Protein AF-A0A1F9EWB8-F1 (afdb_monomer_lite)

Foldseek 3Di:
DVLLVVLLVQLVVQLVVQCPPPVCHNVNSNVRSNVRSVVSSVVLVVVLVVVLCVLCVCLVVCVVVVVLVVNLVSLVVNLVVPVVRDDLSNLQSLLVSLLSCVLVLVNVRSQVSLVSHDLQSLLSLLLNLLQQLLLGHDPVSVPDRHDLVVSCVSLVSSCVNVLQDLLSLQSNLLSCVVVPNLVVSLVSLVSSCVSHPPVDVLSVVQNVQSVVVHHRDSCVVPPSSCSSVNDDDVVVVVVVVVVVPPPDD

Radius of gyration: 23.73 Å; chains: 1; bounding box: 94×29×53 Å

Structure (mmCIF, N/CA/C/O backbone):
data_AF-A0A1F9EWB8-F1
#
_entry.id   AF-A0A1F9EWB8-F1
#
loop_
_atom_site.group_PDB
_atom_site.id
_atom_site.type_symbol
_atom_site.label_atom_id
_atom_site.label_alt_id
_atom_site.label_comp_id
_atom_site.label_asym_id
_atom_site.label_entity_id
_atom_site.label_seq_id
_atom_site.pdbx_PDB_ins_code
_atom_site.Cartn_x
_atom_site.Cartn_y
_atom_site.Cartn_z
_atom_site.occupancy
_atom_site.B_iso_or_equiv
_atom_site.auth_seq_id
_atom_site.auth_comp_id
_atom_site.auth_asym_id
_atom_site.auth_atom_id
_atom_site.pdbx_PDB_model_num
ATOM 1 N N . MET A 1 1 ? 10.526 -5.927 -17.316 1.00 69.50 1 MET A N 1
ATOM 2 C CA . MET A 1 1 ? 11.509 -7.032 -17.315 1.00 69.50 1 MET A CA 1
ATOM 3 C C . MET A 1 1 ? 12.438 -6.987 -18.525 1.00 69.50 1 MET A C 1
ATOM 5 O O . MET A 1 1 ? 13.637 -7.019 -18.313 1.00 69.50 1 MET A O 1
ATOM 9 N N . PHE A 1 2 ? 11.950 -6.836 -19.761 1.00 76.88 2 PHE A N 1
ATOM 10 C CA . PHE A 1 2 ? 12.798 -6.760 -20.960 1.00 76.88 2 PHE A CA 1
ATOM 11 C C . PHE A 1 2 ? 13.866 -5.665 -20.903 1.00 76.88 2 PHE A C 1
ATOM 13 O O . PHE A 1 2 ? 15.009 -5.940 -21.232 1.00 76.88 2 PHE A O 1
ATOM 20 N N . ALA A 1 3 ? 13.544 -4.464 -20.410 1.00 77.88 3 ALA A N 1
ATOM 21 C CA . ALA A 1 3 ? 14.545 -3.403 -20.267 1.00 77.88 3 ALA A CA 1
ATOM 22 C C . ALA A 1 3 ? 15.698 -3.800 -19.326 1.00 77.88 3 ALA A C 1
ATOM 24 O O . ALA A 1 3 ? 16.849 -3.481 -19.597 1.00 77.88 3 ALA A O 1
ATOM 25 N N . LEU A 1 4 ? 15.388 -4.537 -18.253 1.00 78.19 4 LEU A N 1
ATOM 26 C CA . LEU A 1 4 ? 16.385 -5.066 -17.323 1.00 78.19 4 LEU A CA 1
ATOM 27 C C . LEU A 1 4 ? 17.222 -6.171 -17.981 1.00 78.19 4 LEU A C 1
ATOM 29 O O . LEU A 1 4 ? 18.436 -6.173 -17.844 1.00 78.19 4 LEU A O 1
ATOM 33 N N . ILE A 1 5 ? 16.589 -7.071 -18.740 1.00 79.44 5 ILE A N 1
ATOM 34 C CA . ILE A 1 5 ? 17.285 -8.140 -19.471 1.00 79.44 5 ILE A CA 1
ATOM 35 C C . ILE A 1 5 ? 18.242 -7.541 -20.508 1.00 79.44 5 ILE A C 1
ATOM 37 O O . ILE A 1 5 ? 19.413 -7.897 -20.521 1.00 79.44 5 ILE A O 1
ATOM 41 N N . TYR A 1 6 ? 17.789 -6.586 -21.326 1.00 79.88 6 TYR A N 1
ATOM 42 C CA . TYR A 1 6 ? 18.645 -5.923 -22.315 1.00 79.88 6 TYR A CA 1
ATOM 43 C C . TYR A 1 6 ? 19.797 -5.149 -21.673 1.00 79.88 6 TYR A C 1
ATOM 45 O O . TYR A 1 6 ? 20.903 -5.159 -22.204 1.00 79.88 6 TYR A O 1
ATOM 53 N N . ALA A 1 7 ? 19.566 -4.523 -20.519 1.00 77.62 7 ALA A N 1
ATOM 54 C CA . ALA A 1 7 ? 20.620 -3.863 -19.759 1.00 77.62 7 ALA A CA 1
ATOM 55 C C . ALA A 1 7 ? 21.669 -4.849 -19.226 1.00 77.62 7 ALA A C 1
ATOM 57 O O . ALA A 1 7 ? 22.861 -4.579 -19.326 1.00 77.62 7 ALA A O 1
ATOM 58 N N . LEU A 1 8 ? 21.242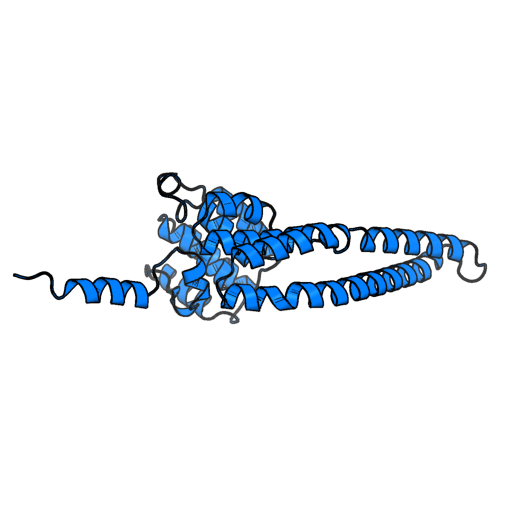 -6.003 -18.705 1.00 80.25 8 LEU A N 1
ATOM 59 C CA . LEU A 1 8 ? 22.148 -7.051 -18.228 1.00 80.25 8 LEU A CA 1
ATOM 60 C C . LEU A 1 8 ? 22.940 -7.688 -19.377 1.00 80.25 8 LEU A C 1
ATOM 62 O O . LEU A 1 8 ? 24.138 -7.915 -19.237 1.00 80.25 8 LEU A O 1
ATOM 66 N N . VAL A 1 9 ? 22.302 -7.914 -20.529 1.00 83.31 9 VAL A N 1
ATOM 67 C CA . VAL A 1 9 ? 22.976 -8.407 -21.741 1.00 83.31 9 VAL A CA 1
ATOM 68 C C . VAL A 1 9 ? 23.999 -7.387 -22.244 1.00 83.31 9 VAL A C 1
ATOM 70 O O . VAL A 1 9 ? 25.135 -7.757 -22.522 1.00 83.31 9 VAL A O 1
ATOM 73 N N . ALA A 1 10 ? 23.643 -6.100 -22.305 1.00 78.19 10 ALA A N 1
ATOM 74 C CA . ALA A 1 10 ? 24.579 -5.041 -22.682 1.00 78.19 10 ALA A CA 1
ATOM 75 C C . ALA A 1 10 ? 25.760 -4.945 -21.703 1.00 78.19 10 ALA A C 1
ATOM 77 O O . ALA A 1 10 ? 26.902 -4.814 -22.138 1.00 78.19 10 ALA A O 1
ATOM 78 N N . ALA A 1 11 ? 25.500 -5.072 -20.397 1.00 81.25 11 ALA A N 1
ATOM 79 C CA . ALA A 1 11 ? 26.548 -5.075 -19.383 1.00 81.25 11 ALA A CA 1
ATOM 80 C C . ALA A 1 11 ? 27.518 -6.247 -19.549 1.00 81.25 11 ALA A C 1
ATOM 82 O O . ALA A 1 11 ? 28.730 -6.056 -19.481 1.00 81.25 11 ALA A O 1
ATOM 83 N N . ALA A 1 12 ? 26.988 -7.446 -19.806 1.00 80.31 12 ALA A N 1
ATOM 84 C CA . ALA A 1 12 ? 27.787 -8.642 -20.027 1.00 80.31 12 ALA A CA 1
ATOM 85 C C . ALA A 1 12 ? 28.629 -8.534 -21.307 1.00 80.31 12 ALA A C 1
ATOM 87 O O . ALA A 1 12 ? 29.827 -8.794 -21.265 1.00 80.31 12 ALA A O 1
ATOM 88 N N . LEU A 1 13 ? 28.041 -8.094 -22.425 1.00 82.69 13 LEU A N 1
ATOM 89 C CA . LEU A 1 13 ? 28.754 -7.953 -23.700 1.00 82.69 13 LEU A CA 1
ATOM 90 C C . LEU A 1 13 ? 29.881 -6.917 -23.622 1.00 82.69 13 LEU A C 1
ATOM 92 O O . LEU A 1 13 ? 30.994 -7.187 -24.069 1.00 82.69 13 LEU A O 1
ATOM 96 N N . VAL A 1 14 ? 29.617 -5.753 -23.021 1.00 81.31 14 VAL A N 1
ATOM 97 C CA . VAL A 1 14 ? 30.634 -4.702 -22.866 1.00 81.31 14 VAL A CA 1
ATOM 98 C C . VAL A 1 14 ? 31.696 -5.106 -21.846 1.00 81.31 14 VAL A C 1
ATOM 100 O O . VAL A 1 14 ? 32.873 -4.846 -22.075 1.00 81.31 14 VAL A O 1
ATOM 103 N N . GLY A 1 15 ? 31.318 -5.787 -20.761 1.00 77.44 15 GLY A N 1
ATOM 104 C CA . GLY A 1 15 ? 32.273 -6.302 -19.778 1.00 77.44 15 GLY A CA 1
ATOM 105 C C . GLY A 1 15 ? 33.206 -7.365 -20.364 1.00 77.44 15 GLY A C 1
ATOM 106 O O . GLY A 1 15 ? 34.418 -7.290 -20.186 1.00 77.44 15 GLY A O 1
ATOM 107 N N . VAL A 1 16 ? 32.666 -8.315 -21.133 1.00 80.62 16 VAL A N 1
ATOM 108 C CA . VAL A 1 16 ? 33.468 -9.327 -21.837 1.00 80.62 16 VAL A CA 1
ATOM 109 C C . VAL A 1 16 ? 34.377 -8.666 -22.872 1.00 80.62 16 VAL A C 1
ATOM 111 O O . VAL A 1 16 ? 35.573 -8.938 -22.878 1.00 80.62 16 VAL A O 1
ATOM 114 N N . GLY A 1 17 ? 33.868 -7.735 -23.684 1.00 76.56 17 GLY A N 1
ATOM 115 C CA . GLY A 1 17 ? 34.689 -6.994 -24.649 1.00 76.56 17 GLY A CA 1
ATOM 116 C C . GLY A 1 17 ? 35.825 -6.200 -23.992 1.00 76.56 17 GLY A C 1
ATOM 117 O O . GLY A 1 17 ? 36.959 -6.242 -24.461 1.00 76.56 17 GLY A O 1
ATOM 118 N N . ALA A 1 18 ? 35.551 -5.541 -22.863 1.00 76.81 18 ALA A N 1
ATOM 119 C CA . ALA A 1 18 ? 36.545 -4.780 -22.107 1.00 76.81 18 ALA A CA 1
ATOM 120 C C . ALA A 1 18 ? 37.649 -5.663 -21.499 1.00 76.81 18 ALA A C 1
ATOM 122 O O . ALA A 1 18 ? 38.768 -5.190 -21.320 1.00 76.81 18 ALA A O 1
ATOM 123 N N . SER A 1 19 ? 37.371 -6.945 -21.228 1.00 74.94 19 SER A N 1
ATOM 124 C CA . SER A 1 19 ? 38.373 -7.888 -20.707 1.00 74.94 19 SER A CA 1
ATOM 125 C C . SER A 1 19 ? 39.467 -8.247 -21.718 1.00 74.94 19 SER A C 1
ATOM 127 O O . SER A 1 19 ? 40.567 -8.616 -21.314 1.00 74.94 19 SER A O 1
ATOM 129 N N . PHE A 1 20 ? 39.202 -8.063 -23.017 1.00 75.81 20 PHE A N 1
ATOM 130 C CA . PHE A 1 20 ? 40.187 -8.242 -24.087 1.00 75.81 20 PHE A CA 1
ATOM 131 C C . PHE A 1 20 ? 41.014 -6.975 -24.365 1.00 75.81 20 PHE A C 1
ATOM 133 O O . PHE A 1 20 ? 41.888 -6.995 -25.230 1.00 75.81 20 PHE A O 1
ATOM 140 N N . VAL A 1 21 ? 40.762 -5.868 -23.651 1.00 79.44 21 VAL A N 1
ATOM 141 C CA . VAL A 1 21 ? 41.509 -4.613 -23.813 1.00 79.44 21 VAL A CA 1
ATOM 142 C C . VAL A 1 21 ? 42.749 -4.626 -22.903 1.00 79.44 21 VAL A C 1
ATOM 144 O O . VAL A 1 21 ? 42.594 -4.634 -21.677 1.00 79.44 21 VAL A O 1
ATOM 147 N N . PRO A 1 22 ? 43.978 -4.555 -23.460 1.00 69.88 22 PRO A N 1
ATOM 148 C CA . PRO A 1 22 ? 45.220 -4.767 -22.705 1.00 69.88 22 PRO A CA 1
ATOM 149 C C . PRO A 1 22 ? 45.426 -3.826 -21.509 1.00 69.88 22 PRO A C 1
ATOM 151 O O . PRO A 1 22 ? 46.049 -4.208 -20.526 1.00 69.88 22 PRO A O 1
ATOM 154 N N . PHE A 1 23 ? 44.893 -2.602 -21.577 1.00 70.31 23 PHE A N 1
ATOM 155 C CA . PHE A 1 23 ? 45.061 -1.577 -20.540 1.00 70.31 23 PHE A CA 1
ATOM 156 C C . PHE A 1 23 ? 44.018 -1.655 -19.408 1.00 70.31 23 PHE A C 1
ATOM 158 O O . PHE A 1 23 ? 44.216 -1.075 -18.346 1.00 70.31 23 PHE A O 1
ATOM 165 N N . ILE A 1 24 ? 42.896 -2.352 -19.621 1.00 66.94 24 ILE A N 1
ATOM 166 C CA . ILE A 1 24 ? 41.785 -2.427 -18.653 1.00 66.94 24 ILE A CA 1
ATOM 167 C C . ILE A 1 24 ? 41.944 -3.647 -17.736 1.00 66.94 24 ILE A C 1
ATOM 169 O O . ILE A 1 24 ? 41.642 -3.580 -16.543 1.00 66.94 24 ILE A O 1
ATOM 173 N N . GLY A 1 25 ? 42.446 -4.756 -18.287 1.00 63.09 25 GLY A N 1
ATOM 174 C CA . GLY A 1 25 ? 42.637 -6.012 -17.571 1.00 63.09 25 GLY A CA 1
ATOM 175 C C . GLY A 1 25 ? 41.330 -6.654 -17.060 1.00 63.09 25 GLY A C 1
ATOM 176 O O . GLY A 1 25 ? 40.259 -6.042 -17.071 1.00 63.09 25 GLY A O 1
ATOM 177 N N . PRO A 1 26 ? 41.386 -7.900 -16.559 1.00 63.19 26 PRO A N 1
ATOM 178 C CA . PRO A 1 26 ? 40.192 -8.639 -16.129 1.00 63.19 26 PRO A CA 1
ATOM 179 C C . PRO A 1 26 ? 39.476 -8.009 -14.924 1.00 63.19 26 PRO A C 1
ATOM 181 O O . PRO A 1 26 ? 38.266 -8.152 -14.775 1.00 63.19 26 PRO A O 1
ATOM 184 N N . ILE A 1 27 ? 40.221 -7.296 -14.073 1.00 68.56 27 ILE A N 1
ATOM 185 C CA . ILE A 1 27 ? 39.707 -6.653 -12.853 1.00 68.56 27 ILE A CA 1
ATOM 186 C C . ILE A 1 27 ? 39.027 -5.310 -13.173 1.00 68.56 27 ILE A C 1
ATOM 188 O O . ILE A 1 27 ? 38.069 -4.939 -12.497 1.00 68.56 27 ILE A O 1
ATOM 192 N N . GLY A 1 28 ? 39.469 -4.595 -14.216 1.00 71.44 28 GLY A N 1
ATOM 193 C CA . GLY A 1 28 ? 38.857 -3.336 -14.660 1.00 71.44 28 GLY A CA 1
ATOM 194 C C . GLY A 1 28 ? 37.654 -3.525 -15.590 1.00 71.44 28 GLY A C 1
ATOM 195 O O . GLY A 1 28 ? 36.801 -2.644 -15.680 1.00 71.44 28 GLY A O 1
ATOM 196 N N . ALA A 1 29 ? 37.546 -4.683 -16.245 1.00 73.00 29 ALA A N 1
ATOM 197 C CA . ALA A 1 29 ? 36.502 -5.014 -17.216 1.00 73.00 29 ALA A CA 1
ATOM 198 C C . ALA A 1 29 ? 35.038 -4.939 -16.706 1.00 73.00 29 ALA A C 1
ATOM 200 O O . ALA A 1 29 ? 34.160 -4.550 -17.484 1.00 73.00 29 ALA A O 1
ATOM 201 N N . PRO A 1 30 ? 34.722 -5.231 -15.425 1.00 79.06 30 PRO A N 1
ATOM 202 C CA . PRO A 1 30 ? 33.357 -5.104 -14.909 1.00 79.06 30 PRO A CA 1
ATOM 203 C C . PRO A 1 30 ? 32.822 -3.663 -14.889 1.00 79.06 30 PRO A C 1
ATOM 205 O O . PRO A 1 30 ? 31.612 -3.463 -15.008 1.00 79.06 30 PRO A O 1
ATOM 208 N N . LEU A 1 31 ? 33.692 -2.652 -14.758 1.00 83.00 31 LEU A N 1
ATOM 209 C CA . LEU A 1 31 ? 33.280 -1.248 -14.624 1.00 83.00 31 LEU A CA 1
ATOM 210 C C . LEU A 1 31 ? 32.674 -0.673 -15.923 1.00 83.00 31 LEU A C 1
ATOM 212 O O . LEU A 1 31 ? 31.544 -0.178 -15.867 1.00 83.00 31 LEU A O 1
ATOM 216 N N . PRO A 1 32 ? 33.323 -0.775 -17.104 1.00 82.12 32 PRO A N 1
ATOM 217 C CA . PRO A 1 32 ? 32.718 -0.377 -18.377 1.00 82.12 32 PRO A CA 1
ATOM 218 C C . PRO A 1 32 ? 31.415 -1.123 -18.683 1.00 82.12 32 PRO A C 1
ATOM 220 O O . PRO A 1 32 ? 30.455 -0.516 -19.162 1.00 82.12 32 PRO A O 1
ATOM 223 N N . GLY A 1 33 ? 31.355 -2.422 -18.361 1.00 81.88 33 GLY A N 1
ATOM 224 C CA . GLY A 1 33 ? 30.146 -3.234 -18.506 1.00 81.88 33 GLY A CA 1
ATOM 225 C C . GLY A 1 33 ? 28.986 -2.696 -17.670 1.00 81.88 33 GLY A C 1
ATOM 226 O O . GLY A 1 33 ? 27.897 -2.453 -18.192 1.00 81.88 33 GLY A O 1
ATOM 227 N N . LEU A 1 34 ? 29.221 -2.421 -16.385 1.00 86.31 34 LEU A N 1
ATOM 228 C CA . LEU A 1 34 ? 28.204 -1.853 -15.500 1.00 86.31 34 LEU A CA 1
ATOM 229 C C . LEU A 1 34 ? 27.689 -0.498 -16.013 1.00 86.31 34 LEU A C 1
ATOM 231 O O . LEU A 1 34 ? 26.477 -0.286 -16.064 1.00 86.31 34 LEU A O 1
ATOM 235 N N . ILE A 1 35 ? 28.589 0.396 -16.438 1.00 87.06 35 ILE A N 1
ATOM 236 C CA . ILE A 1 35 ? 28.228 1.719 -16.975 1.00 87.06 35 ILE A CA 1
ATOM 237 C C . ILE A 1 35 ? 27.357 1.575 -18.227 1.00 87.06 35 ILE A C 1
ATOM 239 O O . ILE A 1 35 ? 26.299 2.202 -18.315 1.00 87.06 35 ILE A O 1
ATOM 243 N N . ALA A 1 36 ? 27.757 0.722 -19.173 1.00 85.62 36 ALA A N 1
ATOM 244 C CA . ALA A 1 36 ? 26.992 0.483 -20.392 1.00 85.62 36 ALA A CA 1
ATOM 245 C C . ALA A 1 36 ? 25.607 -0.112 -20.096 1.00 85.62 36 ALA A C 1
ATOM 247 O O . ALA A 1 36 ? 24.605 0.348 -20.646 1.00 85.62 36 ALA A O 1
ATOM 248 N N . GLY A 1 37 ? 25.525 -1.076 -19.175 1.00 84.31 37 GLY A N 1
ATOM 249 C CA . GLY A 1 37 ? 24.256 -1.648 -18.728 1.00 84.31 37 GLY A CA 1
ATOM 250 C C . GLY A 1 37 ? 23.320 -0.610 -18.115 1.00 84.31 37 GLY A C 1
ATOM 251 O O . GLY A 1 37 ? 22.148 -0.532 -18.491 1.00 84.31 37 GLY A O 1
ATOM 252 N N . VAL A 1 38 ? 23.835 0.231 -17.212 1.00 86.62 38 VAL A N 1
ATOM 253 C CA . VAL A 1 38 ? 23.069 1.323 -16.590 1.00 86.62 38 VAL A CA 1
ATOM 254 C C . VAL A 1 38 ? 22.596 2.327 -17.642 1.00 86.62 38 VAL A C 1
ATOM 256 O O . VAL A 1 38 ? 21.421 2.698 -17.641 1.00 86.62 38 VAL A O 1
ATOM 259 N N . ALA A 1 39 ? 23.460 2.728 -18.578 1.00 87.75 39 ALA A N 1
ATOM 260 C CA . ALA A 1 39 ? 23.097 3.647 -19.654 1.00 87.75 39 ALA A CA 1
ATOM 261 C C . ALA A 1 39 ? 21.970 3.076 -20.535 1.00 87.75 39 ALA A C 1
ATOM 263 O O . ALA A 1 39 ? 20.955 3.744 -20.754 1.00 87.75 39 ALA A O 1
ATOM 264 N N . VAL A 1 40 ? 22.090 1.817 -20.973 1.00 88.19 40 VAL A N 1
ATOM 265 C CA . VAL A 1 40 ? 21.057 1.127 -21.765 1.00 88.19 40 VAL A CA 1
ATOM 266 C C . VAL A 1 40 ? 19.745 1.015 -20.987 1.00 88.19 40 VAL A C 1
ATOM 268 O O . VAL A 1 40 ? 18.678 1.299 -21.539 1.00 88.19 40 VAL A O 1
ATOM 271 N N . TYR A 1 41 ? 19.803 0.674 -19.696 1.00 85.06 41 TYR A N 1
ATOM 272 C CA . TYR A 1 41 ? 18.620 0.614 -18.837 1.00 85.06 41 TYR A CA 1
ATOM 273 C C . TYR A 1 41 ? 17.901 1.965 -18.761 1.00 85.06 41 TYR A C 1
ATOM 275 O O . TYR A 1 41 ? 16.693 2.036 -19.003 1.00 85.06 41 TYR A O 1
ATOM 283 N N . ILE A 1 42 ? 18.637 3.044 -18.467 1.00 86.19 42 ILE A N 1
ATOM 284 C CA . ILE A 1 42 ? 18.084 4.398 -18.343 1.00 86.19 42 ILE A CA 1
ATOM 285 C C . ILE A 1 42 ? 17.433 4.836 -19.657 1.00 86.19 42 ILE A C 1
ATOM 287 O O . ILE A 1 42 ? 16.322 5.367 -19.635 1.00 86.19 42 ILE A O 1
ATOM 291 N N . LEU A 1 43 ? 18.073 4.589 -20.804 1.00 89.62 43 LEU A N 1
ATOM 292 C CA . LEU A 1 43 ? 17.529 4.957 -22.114 1.00 89.62 43 LEU A CA 1
ATOM 293 C C . LEU A 1 43 ? 16.240 4.191 -22.445 1.00 89.62 43 LEU A C 1
ATOM 295 O O . LEU A 1 43 ? 15.256 4.797 -22.881 1.00 89.62 43 LEU A O 1
ATOM 299 N N . LEU A 1 44 ? 16.210 2.877 -22.199 1.00 85.88 44 LEU A N 1
ATOM 300 C CA . LEU A 1 44 ? 15.022 2.051 -22.430 1.00 85.88 44 LEU A CA 1
ATOM 301 C C . LEU A 1 44 ? 13.866 2.455 -21.511 1.00 85.88 44 LEU A C 1
ATOM 303 O O . LEU A 1 44 ? 12.740 2.630 -21.983 1.00 85.88 44 LEU A O 1
ATOM 307 N N . VAL A 1 45 ? 14.134 2.658 -20.219 1.00 83.25 45 VAL A N 1
ATOM 308 C CA . VAL A 1 45 ? 13.117 3.088 -19.250 1.00 83.25 45 VAL A CA 1
ATOM 309 C C . VAL A 1 45 ? 12.609 4.489 -19.574 1.00 83.25 45 VAL A C 1
ATOM 311 O O . VAL A 1 45 ? 11.398 4.684 -19.586 1.00 83.25 45 VAL A O 1
ATOM 314 N N . ARG A 1 46 ? 13.481 5.448 -19.921 1.00 87.19 46 ARG A N 1
ATOM 315 C CA . ARG A 1 46 ? 13.055 6.792 -20.357 1.00 87.19 46 ARG A CA 1
ATOM 316 C C . ARG A 1 46 ? 12.120 6.722 -21.560 1.00 87.19 46 ARG A C 1
ATOM 318 O O . ARG A 1 46 ? 11.063 7.347 -21.543 1.00 87.19 46 ARG A O 1
ATOM 325 N N . ARG A 1 47 ? 12.459 5.921 -22.575 1.00 87.88 47 ARG A N 1
ATOM 326 C CA . ARG A 1 47 ? 11.616 5.748 -23.768 1.00 87.88 47 ARG A CA 1
ATOM 327 C C . ARG A 1 47 ? 10.245 5.170 -23.424 1.00 87.88 47 ARG A C 1
ATOM 329 O O . ARG A 1 47 ? 9.238 5.644 -23.947 1.00 87.88 47 ARG A O 1
ATOM 336 N N . VAL A 1 48 ? 10.197 4.150 -22.568 1.00 85.94 48 VAL A N 1
ATOM 337 C CA . VAL A 1 48 ? 8.925 3.555 -22.142 1.00 85.9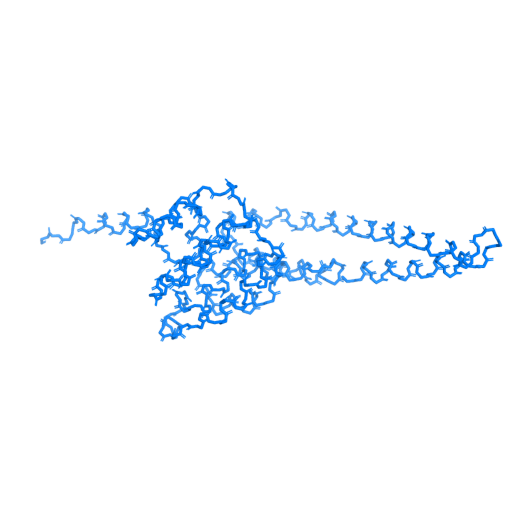4 48 VAL A CA 1
ATOM 338 C C . VAL A 1 48 ? 8.131 4.531 -21.278 1.00 85.94 48 VAL A C 1
ATOM 340 O O . VAL A 1 48 ? 6.936 4.670 -21.501 1.00 85.94 48 VAL A O 1
ATOM 343 N N . ASN A 1 49 ? 8.778 5.271 -20.376 1.00 82.88 49 ASN A N 1
ATOM 344 C CA . ASN A 1 49 ? 8.121 6.243 -19.503 1.00 82.88 49 ASN A CA 1
ATOM 345 C C . ASN A 1 49 ? 7.454 7.380 -20.279 1.00 82.88 49 ASN A C 1
ATOM 347 O O . ASN A 1 49 ? 6.327 7.731 -19.954 1.00 82.88 49 ASN A O 1
ATOM 351 N N . VAL A 1 50 ? 8.084 7.912 -21.330 1.00 86.69 50 VAL A N 1
ATOM 352 C CA . VAL A 1 50 ? 7.460 8.950 -22.177 1.00 86.69 50 VAL A CA 1
ATOM 353 C C . VAL A 1 50 ? 6.179 8.429 -22.840 1.00 86.69 50 VAL A C 1
ATOM 355 O O . VAL A 1 50 ? 5.173 9.133 -22.902 1.00 86.69 50 VAL A O 1
ATOM 358 N N . ARG A 1 51 ? 6.182 7.175 -23.310 1.00 85.25 51 ARG A N 1
ATOM 359 C CA . ARG A 1 51 ? 4.984 6.542 -23.889 1.00 85.25 51 ARG A CA 1
ATOM 360 C C . ARG A 1 51 ? 3.930 6.255 -22.822 1.00 85.25 51 ARG A C 1
ATOM 362 O O . ARG A 1 51 ? 2.756 6.530 -23.030 1.00 85.25 51 ARG A O 1
ATOM 369 N N . LEU A 1 52 ? 4.369 5.764 -21.668 1.00 85.19 52 LEU A N 1
ATOM 370 C CA . LEU A 1 52 ? 3.520 5.469 -20.524 1.00 85.19 52 LEU A CA 1
ATOM 371 C C . LEU A 1 52 ? 2.816 6.728 -20.000 1.00 85.19 52 LEU A C 1
ATOM 373 O O . LEU A 1 52 ? 1.629 6.672 -19.718 1.00 85.19 52 LEU A O 1
ATOM 377 N N . GLN A 1 53 ? 3.511 7.865 -19.906 1.00 82.25 53 GLN A N 1
ATOM 378 C CA . GLN A 1 53 ? 2.928 9.141 -19.473 1.00 82.25 53 GLN A CA 1
ATOM 379 C C . GLN A 1 53 ? 1.802 9.602 -20.399 1.00 82.25 53 GLN A C 1
ATOM 381 O O . GLN A 1 53 ? 0.765 10.050 -19.913 1.00 82.25 53 GLN A O 1
ATOM 386 N N . ARG A 1 54 ? 1.976 9.444 -21.718 1.00 83.31 54 ARG A N 1
ATOM 387 C CA . ARG A 1 54 ? 0.921 9.744 -22.694 1.00 83.31 54 ARG A CA 1
ATOM 388 C C . ARG A 1 54 ? -0.318 8.875 -22.462 1.00 83.31 54 ARG A C 1
ATOM 390 O O . ARG A 1 54 ? -1.424 9.400 -22.465 1.00 83.31 54 ARG A O 1
ATOM 397 N N . ASP A 1 55 ? -0.123 7.581 -22.217 1.00 80.56 55 ASP A N 1
ATOM 398 C CA . ASP A 1 55 ? -1.229 6.631 -22.045 1.00 80.56 55 ASP A CA 1
ATOM 399 C C . ASP A 1 55 ? -1.904 6.758 -20.657 1.00 80.56 55 ASP A C 1
ATOM 401 O O . ASP A 1 55 ? -3.105 6.532 -20.531 1.00 80.56 55 ASP A O 1
ATOM 405 N N . ILE A 1 56 ? -1.166 7.164 -19.613 1.00 80.81 56 ILE A N 1
ATOM 406 C CA . ILE A 1 56 ? -1.702 7.378 -18.253 1.00 80.81 56 ILE A CA 1
ATOM 407 C C . ILE A 1 56 ? -2.486 8.690 -18.134 1.00 80.81 56 ILE A C 1
ATOM 409 O O . ILE A 1 56 ? -3.440 8.750 -17.358 1.00 80.81 56 ILE A O 1
ATOM 413 N N . GLY A 1 57 ? -2.115 9.733 -18.886 1.00 79.06 57 GLY A N 1
ATOM 414 C CA . GLY A 1 57 ? -2.677 11.082 -18.732 1.00 79.06 57 GLY A CA 1
ATOM 415 C C . GLY A 1 57 ? -4.207 11.158 -18.827 1.00 79.06 57 GLY A C 1
ATOM 416 O O . GLY A 1 57 ? -4.816 12.020 -18.201 1.00 79.06 57 GLY A O 1
ATOM 417 N N . GLY A 1 58 ? -4.845 10.226 -19.543 1.00 81.50 58 GLY A N 1
ATOM 418 C CA . GLY A 1 58 ? -6.305 10.160 -19.672 1.00 81.50 58 GLY A CA 1
ATOM 419 C C . GLY A 1 58 ? -7.036 9.457 -18.523 1.00 81.50 58 GLY A C 1
ATOM 420 O O . GLY A 1 58 ? -8.239 9.650 -18.366 1.00 81.50 58 GLY A O 1
ATOM 421 N N . ILE A 1 59 ? -6.351 8.664 -17.692 1.00 86.44 59 ILE A N 1
ATOM 422 C CA . ILE A 1 59 ? -7.006 7.814 -16.679 1.00 86.44 59 ILE A CA 1
ATOM 423 C C . ILE A 1 59 ? -7.687 8.660 -15.608 1.00 86.44 59 ILE A C 1
ATOM 425 O O . ILE A 1 59 ? -8.830 8.395 -15.247 1.00 86.44 59 ILE A O 1
ATOM 429 N N . GLN A 1 60 ? -7.013 9.704 -15.119 1.00 82.81 60 GLN A N 1
ATOM 430 C CA . GLN A 1 60 ? -7.595 10.587 -14.111 1.00 82.81 60 GLN A CA 1
ATOM 431 C C . GLN A 1 60 ? -8.841 11.300 -14.652 1.00 82.81 60 GLN A C 1
ATOM 433 O O . GLN A 1 60 ? -9.838 11.397 -13.942 1.00 82.81 60 GLN A O 1
ATOM 438 N N . ALA A 1 61 ? -8.823 11.716 -15.922 1.00 87.81 61 ALA A N 1
ATOM 439 C CA . ALA A 1 61 ? -9.977 12.330 -16.572 1.00 87.81 61 ALA A CA 1
ATOM 440 C C . ALA A 1 61 ? -11.152 11.344 -16.688 1.00 87.81 61 ALA A C 1
ATOM 442 O O . ALA A 1 61 ? -12.280 11.699 -16.352 1.00 87.81 61 ALA A O 1
ATOM 443 N N . LEU A 1 62 ? -10.888 10.092 -17.079 1.00 88.00 62 LEU A N 1
ATOM 444 C CA . LEU A 1 62 ? -11.903 9.033 -17.139 1.00 88.00 62 LEU A CA 1
ATOM 445 C C . LEU A 1 62 ? -12.531 8.771 -15.763 1.00 88.00 62 LEU A C 1
ATOM 447 O O . LEU A 1 62 ? -13.754 8.697 -15.650 1.00 88.00 62 LEU A O 1
ATOM 451 N N . LEU A 1 63 ? -11.715 8.706 -14.705 1.00 86.81 63 LEU A N 1
ATOM 452 C CA . LEU A 1 63 ? -12.200 8.556 -13.330 1.00 86.81 63 LEU A CA 1
ATOM 453 C C . LEU A 1 63 ? -13.053 9.755 -12.887 1.00 86.81 63 LEU A C 1
ATOM 455 O O . LEU A 1 63 ? -14.121 9.560 -12.308 1.00 86.81 63 LEU A O 1
ATOM 459 N N . MET A 1 64 ? -12.634 10.986 -13.204 1.00 87.06 64 MET A N 1
ATOM 460 C CA . MET A 1 64 ? -13.409 12.203 -12.914 1.00 87.06 64 MET A CA 1
ATOM 461 C C . MET A 1 64 ? -14.749 12.240 -13.658 1.00 87.06 64 MET A C 1
ATOM 463 O O . MET A 1 64 ? -15.758 12.657 -13.095 1.00 87.06 64 MET A O 1
ATOM 467 N N . GLN A 1 65 ? -14.777 11.751 -14.897 1.00 90.88 65 GLN A N 1
ATOM 468 C CA . GLN A 1 65 ? -15.988 11.615 -15.713 1.00 90.88 65 GLN A CA 1
ATOM 469 C C . GLN A 1 65 ? -16.871 10.431 -15.289 1.00 90.88 65 GLN A C 1
ATOM 471 O O . GLN A 1 65 ? -17.889 10.172 -15.925 1.00 90.88 65 GLN A O 1
ATOM 476 N N . LYS A 1 66 ? -16.493 9.696 -14.233 1.00 87.62 66 LYS A N 1
ATOM 477 C CA . LYS A 1 66 ? -17.142 8.450 -13.794 1.00 87.62 66 LYS A CA 1
ATOM 478 C C . LYS A 1 66 ? -17.153 7.351 -14.867 1.00 87.62 66 LYS A C 1
ATOM 480 O O . LYS A 1 66 ? -17.877 6.368 -14.726 1.00 87.62 66 LYS A O 1
ATOM 485 N N . ASN A 1 67 ? -16.317 7.466 -15.900 1.00 91.19 67 ASN A N 1
ATOM 486 C CA . ASN A 1 67 ? -16.103 6.424 -16.898 1.00 91.19 67 ASN A CA 1
ATOM 487 C C . ASN A 1 67 ? -15.106 5.391 -16.355 1.00 91.19 67 ASN A C 1
ATOM 489 O O . ASN A 1 67 ? -13.945 5.312 -16.768 1.00 91.19 67 ASN A O 1
ATOM 493 N N . ILE A 1 68 ? -15.562 4.629 -15.361 1.00 90.00 68 ILE A N 1
ATOM 494 C CA . ILE A 1 68 ? -14.705 3.686 -14.645 1.00 90.00 68 ILE A CA 1
ATOM 495 C C . ILE A 1 68 ? -14.312 2.510 -15.537 1.00 90.00 68 ILE A C 1
ATOM 497 O O . ILE A 1 68 ? -13.163 2.081 -15.503 1.00 90.00 68 ILE A O 1
ATOM 501 N N . ASP A 1 69 ? -15.224 2.025 -16.376 1.00 92.25 69 ASP A N 1
ATOM 502 C CA . ASP A 1 69 ? -14.947 0.886 -17.251 1.00 92.25 69 ASP A CA 1
ATOM 503 C C . ASP A 1 69 ? -13.909 1.257 -18.321 1.00 92.25 69 ASP A C 1
ATOM 505 O O . ASP A 1 69 ? -12.980 0.489 -18.578 1.00 92.25 69 ASP A O 1
ATOM 509 N N . GLY A 1 70 ? -13.969 2.484 -18.854 1.00 91.94 70 GLY A N 1
ATOM 510 C CA . GLY A 1 70 ? -12.926 3.027 -19.723 1.00 91.94 70 GLY A CA 1
ATOM 511 C C . GLY A 1 70 ? -11.576 3.164 -19.014 1.00 91.94 70 GLY A C 1
ATOM 512 O O . GLY A 1 70 ? -10.538 2.824 -19.590 1.00 91.94 70 GLY A O 1
ATOM 513 N N . ALA A 1 71 ? -11.565 3.607 -17.751 1.00 90.94 71 ALA A N 1
ATOM 514 C CA . ALA A 1 71 ? -10.340 3.690 -16.953 1.00 90.94 71 ALA A CA 1
ATOM 515 C C . ALA A 1 71 ? -9.723 2.298 -16.714 1.00 90.94 71 ALA A C 1
ATOM 517 O O . ALA A 1 71 ? -8.515 2.118 -16.887 1.00 90.94 71 ALA A O 1
ATOM 518 N N . LEU A 1 72 ? -10.549 1.301 -16.381 1.00 93.12 72 LEU A N 1
ATOM 519 C CA . LEU A 1 72 ? -10.134 -0.090 -16.187 1.00 93.12 72 LEU A CA 1
ATOM 520 C C . LEU A 1 72 ? -9.583 -0.704 -17.479 1.00 93.12 72 LEU A C 1
ATOM 522 O O . LEU A 1 72 ? -8.499 -1.290 -17.460 1.00 93.12 72 LEU A O 1
ATOM 526 N N . ALA A 1 73 ? -10.274 -0.519 -18.606 1.00 93.56 73 ALA A N 1
ATOM 527 C CA . ALA A 1 73 ? -9.815 -0.981 -19.914 1.00 93.56 73 ALA A CA 1
ATOM 528 C C . ALA A 1 73 ? -8.472 -0.339 -20.300 1.00 93.56 73 ALA A C 1
ATOM 530 O O . ALA A 1 73 ? -7.557 -1.025 -20.760 1.00 93.56 73 ALA A O 1
ATOM 531 N N . THR A 1 74 ? -8.313 0.961 -20.036 1.00 92.00 74 THR A N 1
ATOM 532 C CA . THR A 1 74 ? -7.059 1.686 -20.286 1.00 92.00 74 THR A CA 1
ATOM 533 C C . THR A 1 74 ? -5.917 1.125 -19.437 1.00 92.00 74 THR A C 1
ATOM 535 O O . THR A 1 74 ? -4.856 0.798 -19.970 1.00 92.00 74 THR A O 1
ATOM 538 N N . LEU A 1 75 ? -6.133 0.928 -18.132 1.00 92.88 75 LEU A N 1
ATOM 539 C CA . LEU A 1 75 ? -5.146 0.321 -17.232 1.00 92.88 75 LEU A CA 1
ATOM 540 C C . LEU A 1 75 ? -4.741 -1.085 -17.691 1.00 92.88 75 LEU A C 1
ATOM 542 O O . LEU A 1 75 ? -3.550 -1.409 -17.734 1.00 92.88 75 LEU A O 1
ATOM 546 N N . GLN A 1 76 ? -5.708 -1.915 -18.086 1.00 93.62 76 GLN A N 1
ATOM 547 C CA . GLN A 1 76 ? -5.439 -3.251 -18.619 1.00 93.62 76 GLN A CA 1
ATOM 548 C C . GLN A 1 76 ? -4.626 -3.196 -19.921 1.00 93.62 76 GLN A C 1
ATOM 550 O O . GLN A 1 76 ? -3.647 -3.936 -20.056 1.00 93.62 76 GLN A O 1
ATOM 555 N N . GLY A 1 77 ? -4.958 -2.287 -20.841 1.00 92.38 77 GLY A N 1
ATOM 556 C CA . GLY A 1 77 ? -4.203 -2.073 -22.078 1.00 92.38 77 GLY A CA 1
ATOM 557 C C . GLY A 1 77 ? -2.753 -1.647 -21.818 1.00 92.38 77 GLY A C 1
ATOM 558 O O . GLY A 1 77 ? -1.818 -2.204 -22.403 1.00 92.38 77 GLY A O 1
ATOM 559 N N . ILE A 1 78 ? -2.537 -0.730 -20.868 1.00 90.38 78 ILE A N 1
ATOM 560 C CA . ILE A 1 78 ? -1.198 -0.315 -20.420 1.00 90.38 78 ILE A CA 1
ATOM 561 C C . ILE A 1 78 ? -0.434 -1.507 -19.843 1.00 90.38 78 ILE A C 1
ATOM 563 O O . ILE A 1 78 ? 0.734 -1.720 -20.184 1.00 90.38 78 ILE A O 1
ATOM 567 N N . LYS A 1 79 ? -1.078 -2.316 -18.992 1.00 91.00 79 LYS A N 1
ATOM 568 C CA . LYS A 1 79 ? -0.463 -3.517 -18.417 1.00 91.00 79 LYS A CA 1
ATOM 569 C C . LYS A 1 79 ? 0.002 -4.465 -19.518 1.00 91.00 79 LYS A C 1
ATOM 571 O O . LYS A 1 79 ? 1.163 -4.865 -19.517 1.00 91.00 79 LYS A O 1
ATOM 576 N N . GLN A 1 80 ? -0.863 -4.792 -20.472 1.00 90.69 80 GLN A N 1
ATOM 577 C CA . GLN A 1 80 ? -0.530 -5.704 -21.568 1.00 90.69 80 GLN A CA 1
ATOM 578 C C . GLN A 1 80 ? 0.645 -5.188 -22.410 1.00 90.69 80 GLN A C 1
ATOM 580 O O . GLN A 1 80 ? 1.557 -5.950 -22.736 1.00 90.69 80 GLN A O 1
ATOM 585 N N . ARG A 1 81 ? 0.670 -3.882 -22.703 1.00 89.00 81 ARG A N 1
ATOM 586 C CA . ARG A 1 81 ? 1.697 -3.262 -23.548 1.00 89.00 81 ARG A CA 1
ATOM 587 C C . ARG A 1 81 ? 3.043 -3.089 -22.841 1.00 89.00 81 ARG A C 1
ATOM 589 O O . ARG A 1 81 ? 4.085 -3.322 -23.452 1.00 89.00 81 ARG A O 1
ATOM 596 N N . TYR A 1 82 ? 3.047 -2.690 -21.567 1.00 88.56 82 TYR A N 1
ATOM 597 C CA . TYR A 1 82 ? 4.259 -2.208 -20.890 1.00 88.56 82 TYR A CA 1
ATOM 598 C C . TYR A 1 82 ? 4.710 -3.034 -19.683 1.00 88.56 82 TYR A C 1
ATOM 600 O O . TYR A 1 82 ? 5.876 -2.914 -19.298 1.00 88.56 82 TYR A O 1
ATOM 608 N N . ALA A 1 83 ? 3.876 -3.899 -19.092 1.00 86.94 83 ALA A N 1
ATOM 609 C CA . ALA A 1 83 ? 4.260 -4.641 -17.881 1.00 86.94 83 ALA A CA 1
ATOM 610 C C . ALA A 1 83 ? 5.483 -5.545 -18.096 1.00 86.94 83 ALA A C 1
ATOM 612 O O . ALA A 1 83 ? 6.279 -5.758 -17.182 1.00 86.94 83 ALA A O 1
ATOM 613 N N . ARG A 1 84 ? 5.675 -6.051 -19.320 1.00 86.75 84 ARG A N 1
ATOM 614 C CA . ARG A 1 84 ? 6.862 -6.844 -19.671 1.00 86.75 84 ARG A CA 1
ATOM 615 C C . ARG A 1 84 ? 8.110 -5.984 -19.830 1.00 86.75 84 ARG A C 1
ATOM 617 O O . ARG A 1 84 ? 9.209 -6.494 -19.637 1.00 86.75 84 ARG A O 1
ATOM 624 N N . TRP A 1 85 ? 7.978 -4.687 -20.095 1.00 83.31 85 TRP A N 1
ATOM 625 C CA . TRP A 1 85 ? 9.095 -3.761 -20.288 1.00 83.31 85 TRP A CA 1
ATOM 626 C C . TRP A 1 85 ? 9.598 -3.198 -18.965 1.00 83.31 85 TRP A C 1
ATOM 628 O O . TRP A 1 85 ? 10.755 -3.431 -18.606 1.00 83.31 85 TRP A O 1
ATOM 638 N N . VAL A 1 86 ? 8.714 -2.568 -18.195 1.00 82.12 86 VAL A N 1
ATOM 639 C CA . VAL A 1 86 ? 9.051 -1.922 -16.921 1.00 82.12 86 VAL A CA 1
ATOM 640 C C . VAL A 1 86 ? 8.974 -2.938 -15.790 1.00 82.12 86 VAL A C 1
ATOM 642 O O . VAL A 1 86 ? 8.056 -3.751 -15.717 1.00 82.12 86 VAL A O 1
ATOM 645 N N . PHE A 1 87 ? 9.980 -2.953 -14.923 1.00 82.62 87 PHE A N 1
ATOM 646 C CA . PHE A 1 87 ? 9.974 -3.831 -13.759 1.00 82.62 87 PHE A CA 1
ATOM 647 C C . PHE A 1 87 ? 8.826 -3.454 -12.810 1.00 82.62 87 PHE A C 1
ATOM 649 O O . PHE A 1 87 ? 8.605 -2.277 -12.556 1.00 82.62 87 PHE A O 1
ATOM 656 N N . MET A 1 88 ? 8.081 -4.450 -12.320 1.00 85.56 88 MET A N 1
ATOM 657 C CA . MET A 1 88 ? 6.971 -4.297 -11.359 1.00 85.56 88 MET A CA 1
ATOM 658 C C . MET A 1 88 ? 5.764 -3.451 -11.800 1.00 85.56 88 MET A C 1
ATOM 660 O O . MET A 1 88 ? 4.770 -3.423 -11.078 1.00 85.56 88 MET A O 1
ATOM 664 N N . LEU A 1 89 ? 5.767 -2.865 -13.002 1.00 89.62 89 LEU A N 1
ATOM 665 C CA . LEU A 1 89 ? 4.641 -2.068 -13.502 1.00 89.62 89 LEU A CA 1
ATOM 666 C C . LEU A 1 89 ? 3.331 -2.864 -13.538 1.00 89.62 89 LEU A C 1
ATOM 668 O O . LEU A 1 89 ? 2.287 -2.342 -13.169 1.00 89.62 89 LEU A O 1
ATOM 672 N N . GLY A 1 90 ? 3.377 -4.144 -13.921 1.00 92.31 90 GLY A N 1
ATOM 673 C CA . GLY A 1 90 ? 2.179 -4.987 -13.925 1.00 92.31 90 GLY A CA 1
ATOM 674 C C . GLY A 1 90 ? 1.541 -5.137 -12.541 1.00 92.31 90 GLY A C 1
ATOM 675 O O . GLY A 1 90 ? 0.325 -5.042 -12.424 1.00 92.31 90 GLY A O 1
ATOM 676 N N . ALA A 1 91 ? 2.362 -5.301 -11.501 1.00 93.88 91 ALA A N 1
ATOM 677 C CA . ALA A 1 91 ? 1.906 -5.381 -10.115 1.00 93.88 91 ALA A CA 1
ATOM 678 C C . ALA A 1 91 ? 1.443 -4.012 -9.585 1.00 93.88 91 ALA A C 1
ATOM 680 O O . ALA A 1 91 ? 0.519 -3.934 -8.781 1.00 93.88 91 ALA A O 1
ATOM 681 N N . GLN A 1 92 ? 2.055 -2.916 -10.044 1.00 91.88 92 GLN A N 1
ATOM 682 C CA . GLN A 1 92 ? 1.611 -1.566 -9.700 1.00 91.88 92 GLN A CA 1
ATOM 683 C C . GLN A 1 92 ? 0.224 -1.264 -10.289 1.00 91.88 92 GLN A C 1
ATOM 685 O O . GLN A 1 92 ? -0.639 -0.753 -9.577 1.00 91.88 92 GLN A O 1
ATOM 690 N N . ILE A 1 93 ? -0.001 -1.633 -11.554 1.00 94.00 93 ILE A N 1
ATOM 691 C CA . ILE A 1 93 ? -1.295 -1.487 -12.232 1.00 94.00 93 ILE A CA 1
ATOM 692 C C . ILE A 1 93 ? -2.350 -2.401 -11.604 1.00 94.00 93 ILE A C 1
ATOM 694 O O . ILE A 1 93 ? -3.470 -1.953 -11.381 1.00 94.00 93 ILE A O 1
ATOM 698 N N . ASP A 1 94 ? -2.000 -3.644 -11.252 1.00 96.50 94 ASP A N 1
ATOM 699 C CA . ASP A 1 94 ? -2.910 -4.528 -10.512 1.00 96.50 94 ASP A CA 1
ATOM 700 C C . ASP A 1 94 ? -3.359 -3.889 -9.190 1.00 96.50 94 ASP A C 1
ATOM 702 O O . ASP A 1 94 ? -4.537 -3.944 -8.858 1.00 96.50 94 ASP A O 1
ATOM 706 N N . GLY A 1 95 ? -2.466 -3.193 -8.478 1.00 96.31 95 GLY A N 1
ATOM 707 C CA . GLY A 1 95 ? -2.851 -2.423 -7.293 1.00 96.31 95 GLY A CA 1
ATOM 708 C C . GLY A 1 95 ? -3.907 -1.351 -7.580 1.00 96.31 95 GLY A C 1
ATOM 709 O O . GLY A 1 95 ? -4.877 -1.247 -6.836 1.00 96.31 95 GLY A O 1
ATOM 710 N N . GLN A 1 96 ? -3.761 -0.601 -8.675 1.00 94.38 96 GLN A N 1
ATOM 711 C CA . GLN A 1 96 ? -4.721 0.441 -9.065 1.00 94.38 96 GLN A CA 1
ATOM 712 C C . GLN A 1 96 ? -6.069 -0.143 -9.508 1.00 94.38 96 GLN A C 1
ATOM 714 O O . GLN A 1 96 ? -7.111 0.330 -9.066 1.00 94.38 96 GLN A O 1
ATOM 719 N N . ILE A 1 97 ? -6.060 -1.195 -10.335 1.00 96.25 97 ILE A N 1
ATOM 720 C CA . ILE A 1 97 ? -7.279 -1.901 -10.763 1.00 96.25 97 ILE A CA 1
ATOM 721 C C . ILE A 1 97 ? -8.021 -2.461 -9.543 1.00 96.25 97 ILE A C 1
ATOM 723 O O . ILE A 1 97 ? -9.228 -2.266 -9.402 1.00 96.25 97 ILE A O 1
ATOM 727 N N . GLY A 1 98 ? -7.292 -3.118 -8.638 1.00 96.69 98 GLY A N 1
ATOM 728 C CA . GLY A 1 98 ? -7.851 -3.653 -7.402 1.00 96.69 98 GLY A CA 1
ATOM 729 C C . GLY A 1 98 ? -8.455 -2.564 -6.519 1.00 96.69 98 GLY A C 1
ATOM 730 O O . GLY A 1 98 ? -9.562 -2.742 -6.022 1.00 96.69 98 GLY A O 1
ATOM 731 N N . ALA A 1 99 ? -7.780 -1.421 -6.374 1.00 95.94 99 ALA A N 1
ATOM 732 C CA . ALA A 1 99 ? -8.294 -0.286 -5.612 1.00 95.94 99 ALA A CA 1
ATOM 733 C C . ALA A 1 99 ? -9.582 0.292 -6.221 1.00 95.94 99 ALA A C 1
ATOM 735 O O . ALA A 1 99 ? -10.514 0.602 -5.486 1.00 95.94 99 ALA A O 1
ATOM 736 N N . ILE A 1 100 ? -9.683 0.383 -7.552 1.00 94.88 100 ILE A N 1
ATOM 737 C CA . ILE A 1 100 ? -10.901 0.860 -8.229 1.00 94.88 100 ILE A CA 1
ATOM 738 C C . ILE A 1 100 ? -12.090 -0.068 -7.942 1.00 94.88 100 ILE A C 1
ATOM 740 O O . ILE A 1 100 ? -13.151 0.412 -7.541 1.00 94.88 100 ILE A O 1
ATOM 744 N N . HIS A 1 101 ? -11.915 -1.384 -8.098 1.00 95.25 101 HIS A N 1
ATOM 745 C CA . HIS A 1 101 ? -12.959 -2.355 -7.748 1.00 95.25 101 HIS A CA 1
ATOM 746 C C . HIS A 1 101 ? -13.307 -2.297 -6.254 1.00 95.25 101 HIS A C 1
ATOM 748 O O . HIS A 1 101 ? -14.482 -2.300 -5.891 1.00 95.25 101 HIS A O 1
ATOM 754 N N . TYR A 1 102 ? -12.303 -2.164 -5.381 1.00 95.12 102 TYR A N 1
ATOM 755 C CA . TYR A 1 102 ? -12.504 -2.049 -3.936 1.00 95.12 102 TYR A CA 1
ATOM 756 C C . TYR A 1 102 ? -13.368 -0.837 -3.579 1.00 95.12 102 TYR A C 1
ATOM 758 O O . TYR A 1 102 ? -14.349 -0.983 -2.858 1.00 95.12 102 TYR A O 1
ATOM 766 N N . MET A 1 103 ? -13.059 0.335 -4.143 1.00 92.31 103 MET A N 1
ATOM 767 C CA . MET A 1 103 ? -13.814 1.577 -3.931 1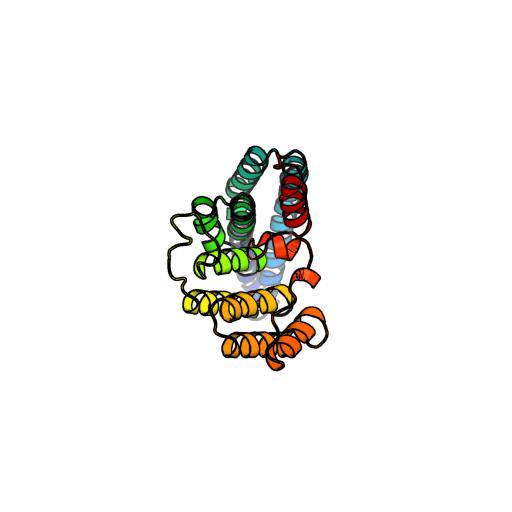.00 92.31 103 MET A CA 1
ATOM 768 C C . MET A 1 103 ? -15.258 1.493 -4.443 1.00 92.31 103 MET A C 1
ATOM 770 O O . MET A 1 103 ? -16.151 2.153 -3.909 1.00 92.31 103 MET A O 1
ATOM 774 N N . ARG A 1 104 ? -15.502 0.663 -5.467 1.00 91.44 104 ARG A N 1
ATOM 775 C CA . ARG A 1 104 ? -16.843 0.317 -5.969 1.00 91.44 104 ARG A CA 1
ATOM 776 C C . ARG A 1 104 ? -17.556 -0.739 -5.119 1.00 91.44 104 ARG A C 1
ATOM 778 O O . ARG A 1 104 ? -18.705 -1.058 -5.405 1.00 91.44 104 ARG A O 1
ATOM 785 N N . LYS A 1 105 ? -16.910 -1.240 -4.061 1.00 92.19 105 LYS A N 1
ATOM 786 C CA . LYS A 1 105 ? -17.364 -2.357 -3.219 1.00 92.19 105 LYS A CA 1
ATOM 787 C C . LYS A 1 105 ? -17.526 -3.672 -3.984 1.00 92.19 105 LYS A C 1
ATOM 789 O O . LYS A 1 105 ? -18.291 -4.534 -3.578 1.00 92.19 105 LYS A O 1
ATOM 794 N N . GLU A 1 106 ? -16.791 -3.835 -5.078 1.00 92.94 106 GLU A N 1
ATOM 795 C CA . GLU A 1 106 ? -16.730 -5.063 -5.875 1.00 92.94 106 GLU A CA 1
ATOM 796 C C . GLU A 1 106 ? -15.591 -5.938 -5.338 1.00 92.94 106 GLU A C 1
ATOM 798 O O . GLU A 1 106 ? -14.551 -6.122 -5.976 1.00 92.94 106 GLU A O 1
ATOM 803 N N . PHE A 1 107 ? -15.741 -6.417 -4.103 1.00 92.88 107 PHE A N 1
ATOM 804 C CA . PHE A 1 107 ? -14.635 -6.999 -3.339 1.00 92.88 107 PHE A CA 1
ATOM 805 C C . PHE A 1 107 ? -14.122 -8.320 -3.918 1.00 92.88 107 PHE A C 1
ATOM 807 O O . PHE A 1 107 ? -12.906 -8.533 -3.963 1.00 92.88 107 PHE A O 1
ATOM 814 N N . ASP A 1 108 ? -15.025 -9.160 -4.427 1.00 91.75 108 ASP A N 1
ATOM 815 C CA . ASP A 1 108 ? -14.671 -10.404 -5.118 1.00 91.75 108 ASP A CA 1
ATOM 816 C C . ASP A 1 108 ? -13.803 -10.139 -6.361 1.00 91.75 108 ASP A C 1
ATOM 818 O O . ASP A 1 108 ? -12.809 -10.832 -6.592 1.00 91.75 108 ASP A O 1
ATOM 822 N N . ALA A 1 109 ? -14.122 -9.088 -7.124 1.00 93.25 109 ALA A N 1
ATOM 823 C CA . ALA A 1 109 ? -13.332 -8.675 -8.281 1.00 93.25 109 ALA A CA 1
ATOM 824 C C . ALA A 1 109 ? -12.005 -8.023 -7.865 1.00 93.25 109 ALA A C 1
ATOM 826 O O . ALA A 1 109 ? -10.977 -8.271 -8.491 1.00 93.25 109 ALA A O 1
ATOM 827 N N . ALA A 1 110 ? -12.000 -7.221 -6.795 1.00 95.69 110 ALA A N 1
ATOM 828 C CA . ALA A 1 110 ? -10.820 -6.511 -6.306 1.00 95.69 110 ALA A CA 1
ATOM 829 C C . ALA A 1 110 ? -9.725 -7.458 -5.800 1.00 95.69 110 ALA A C 1
ATOM 831 O O . ALA A 1 110 ? -8.540 -7.271 -6.097 1.00 95.69 110 ALA A O 1
ATOM 832 N N . ARG A 1 111 ? -10.114 -8.486 -5.039 1.00 94.81 111 ARG A N 1
ATOM 833 C CA . ARG A 1 111 ? -9.202 -9.374 -4.313 1.00 94.81 111 ARG A CA 1
ATOM 834 C C . ARG A 1 111 ? -8.037 -9.928 -5.152 1.00 94.81 111 ARG A C 1
ATOM 836 O O . ARG A 1 111 ? -6.894 -9.704 -4.746 1.00 94.81 111 ARG A O 1
ATOM 843 N N . PRO A 1 112 ? -8.244 -10.594 -6.307 1.00 96.69 112 PRO A N 1
ATOM 844 C CA . PRO A 1 112 ? -7.136 -11.170 -7.077 1.00 96.69 112 PRO A CA 1
ATOM 845 C C . PRO A 1 112 ? -6.145 -10.116 -7.593 1.00 96.69 112 PRO A C 1
ATOM 847 O O . PRO A 1 112 ? -4.956 -10.400 -7.753 1.00 96.69 112 PRO A O 1
ATOM 850 N N . TYR A 1 113 ? -6.604 -8.891 -7.854 1.00 97.56 113 TYR A N 1
ATOM 851 C CA . TYR A 1 113 ? -5.727 -7.788 -8.246 1.00 97.56 113 TYR A CA 1
ATOM 852 C C . TYR A 1 113 ? -4.926 -7.257 -7.053 1.00 97.56 113 TYR A C 1
ATOM 854 O O . TYR A 1 113 ? -3.712 -7.081 -7.157 1.00 97.56 113 TYR A O 1
ATOM 862 N N . LEU A 1 114 ? -5.565 -7.085 -5.894 1.00 97.12 114 LEU A N 1
ATOM 863 C CA . LEU A 1 114 ? -4.898 -6.635 -4.670 1.00 97.12 114 LEU A CA 1
ATOM 864 C C . LEU A 1 114 ? -3.863 -7.658 -4.154 1.00 97.12 114 LEU A C 1
ATOM 866 O O . LEU A 1 114 ? -2.787 -7.280 -3.676 1.00 97.12 114 LEU A O 1
ATOM 870 N N . GLU A 1 115 ? -4.121 -8.959 -4.313 1.00 96.75 115 GLU A N 1
ATOM 871 C CA . GLU A 1 115 ? -3.159 -10.030 -4.008 1.00 96.75 115 GLU A CA 1
ATOM 872 C C . GLU A 1 115 ? -1.893 -9.915 -4.871 1.00 96.75 115 GLU A C 1
ATOM 874 O O . GLU A 1 115 ? -0.778 -9.952 -4.338 1.00 96.75 115 GLU A O 1
ATOM 879 N N . ARG A 1 116 ? -2.047 -9.648 -6.176 1.00 97.06 116 ARG A N 1
ATOM 880 C CA . ARG A 1 116 ? -0.934 -9.412 -7.117 1.00 97.06 116 ARG A CA 1
ATOM 881 C C . ARG A 1 116 ? -0.302 -8.024 -7.019 1.00 97.06 116 ARG A C 1
ATOM 883 O O . ARG A 1 116 ? 0.763 -7.808 -7.599 1.00 97.06 116 ARG A O 1
ATOM 890 N N . ALA A 1 117 ? -0.926 -7.097 -6.290 1.00 96.81 117 ALA A N 1
ATOM 891 C CA . ALA A 1 117 ? -0.441 -5.730 -6.167 1.00 96.81 117 ALA A CA 1
ATOM 892 C C . ALA A 1 117 ? 1.007 -5.681 -5.664 1.00 96.81 117 ALA A C 1
ATOM 894 O O . ALA A 1 117 ? 1.454 -6.534 -4.887 1.00 96.81 117 ALA A O 1
ATOM 895 N N . PHE A 1 118 ? 1.746 -4.658 -6.081 1.00 95.25 118 PHE A N 1
ATOM 896 C CA . PHE A 1 118 ? 3.125 -4.486 -5.647 1.00 95.25 118 PHE A CA 1
ATOM 897 C C . PHE A 1 118 ? 3.203 -4.223 -4.133 1.00 95.25 118 PHE A C 1
ATOM 899 O O . PHE A 1 118 ? 2.401 -3.477 -3.585 1.00 95.25 118 PHE A O 1
ATOM 906 N N . VAL A 1 119 ? 4.178 -4.817 -3.436 1.00 94.38 119 VAL A N 1
ATOM 907 C CA . VAL A 1 119 ? 4.291 -4.719 -1.967 1.00 94.38 119 VAL A CA 1
ATOM 908 C C . VAL A 1 119 ? 4.493 -3.285 -1.460 1.00 94.38 119 VAL A C 1
ATOM 910 O O . VAL A 1 119 ? 4.091 -2.982 -0.344 1.00 94.38 119 VAL A O 1
ATOM 913 N N . ARG A 1 120 ? 5.084 -2.397 -2.276 1.00 93.56 120 ARG A N 1
ATOM 914 C CA . ARG A 1 120 ? 5.260 -0.976 -1.927 1.00 93.56 120 ARG A CA 1
ATOM 915 C C . ARG A 1 120 ? 4.007 -0.128 -2.166 1.00 93.56 120 ARG A C 1
ATOM 917 O O . ARG A 1 120 ? 3.976 1.013 -1.712 1.00 93.56 120 ARG A O 1
ATOM 924 N N . ASN A 1 121 ? 2.984 -0.672 -2.827 1.00 94.50 121 ASN A N 1
ATOM 925 C CA . ASN A 1 121 ? 1.660 -0.054 -2.906 1.00 94.50 121 ASN A CA 1
ATOM 926 C C . ASN A 1 121 ? 0.919 -0.369 -1.605 1.00 94.50 121 ASN A C 1
ATOM 928 O O . ASN A 1 121 ? 0.085 -1.278 -1.535 1.00 94.50 121 ASN A O 1
ATOM 932 N N . TRP A 1 122 ? 1.338 0.310 -0.538 1.00 95.62 122 TRP A N 1
ATOM 933 C CA . TRP A 1 122 ? 0.880 0.037 0.819 1.00 95.62 122 TRP A CA 1
ATOM 934 C C . TRP A 1 122 ? -0.634 0.210 0.958 1.00 95.62 122 TRP A C 1
ATOM 936 O O . TRP A 1 122 ? -1.255 -0.542 1.695 1.00 95.62 122 TRP A O 1
ATOM 946 N N . ASP A 1 123 ? -1.223 1.141 0.213 1.00 95.75 123 ASP A N 1
ATOM 947 C CA . ASP A 1 123 ? -2.654 1.427 0.135 1.00 95.75 123 ASP A CA 1
ATOM 948 C C . ASP A 1 123 ? -3.448 0.225 -0.391 1.00 95.75 123 ASP A C 1
ATOM 950 O O . ASP A 1 123 ? -4.347 -0.274 0.2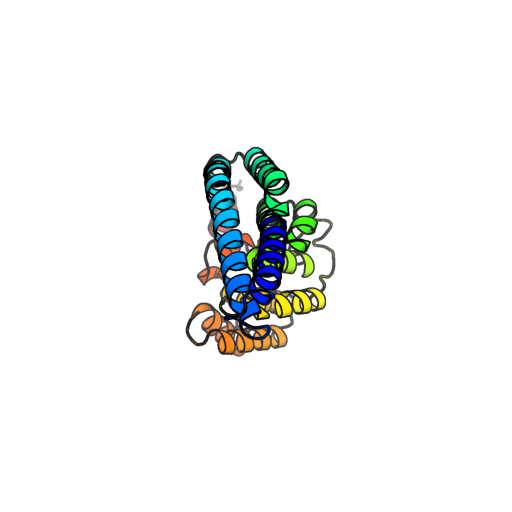85 1.00 95.75 123 ASP A O 1
ATOM 954 N N . ALA A 1 124 ? -3.055 -0.326 -1.541 1.00 97.19 124 ALA A N 1
ATOM 955 C CA . ALA A 1 124 ? -3.676 -1.518 -2.116 1.00 97.19 124 ALA A CA 1
ATOM 956 C C . ALA A 1 124 ? -3.493 -2.747 -1.206 1.00 97.19 124 ALA A C 1
ATOM 958 O O . ALA A 1 124 ? -4.399 -3.567 -1.045 1.00 97.19 124 ALA A O 1
ATOM 959 N N . LYS A 1 125 ? -2.327 -2.884 -0.561 1.00 97.69 125 LYS A N 1
ATOM 960 C CA . LYS A 1 125 ? -2.101 -3.968 0.409 1.00 97.69 125 LYS A CA 1
ATOM 961 C C . LYS A 1 125 ? -2.907 -3.796 1.690 1.00 97.69 125 LYS A C 1
ATOM 963 O O . LYS A 1 125 ? -3.335 -4.794 2.262 1.00 97.69 125 LYS A O 1
ATOM 968 N N . LEU A 1 126 ? -3.162 -2.567 2.110 1.00 97.56 126 LEU A N 1
ATOM 969 C CA . LEU A 1 126 ? -4.016 -2.275 3.250 1.00 97.56 126 LEU A CA 1
ATOM 970 C C . LEU A 1 126 ? -5.492 -2.539 2.932 1.00 97.56 126 LEU A C 1
ATOM 972 O O . LEU A 1 126 ? -6.189 -3.112 3.761 1.00 97.56 126 LEU A O 1
ATOM 976 N N . MET A 1 127 ? -5.947 -2.248 1.708 1.00 97.44 127 MET A N 1
ATOM 977 C CA . MET A 1 127 ? -7.265 -2.683 1.222 1.00 97.44 127 MET A CA 1
ATOM 978 C C . MET A 1 127 ? -7.393 -4.212 1.250 1.00 97.44 127 MET A C 1
ATOM 980 O O . MET A 1 127 ? -8.387 -4.736 1.745 1.00 97.44 127 MET A O 1
ATOM 984 N N . LEU A 1 128 ? -6.365 -4.948 0.805 1.00 97.12 128 LEU A N 1
ATOM 985 C CA . LEU A 1 128 ? -6.343 -6.412 0.929 1.00 97.12 128 LEU A CA 1
ATOM 986 C C . LEU A 1 128 ? -6.420 -6.864 2.392 1.00 97.12 128 LEU A C 1
ATOM 988 O O . LEU A 1 128 ? -7.154 -7.798 2.699 1.00 97.12 128 LEU A O 1
ATOM 992 N N . ALA A 1 129 ? -5.695 -6.204 3.296 1.00 97.31 129 ALA A N 1
ATOM 993 C CA . ALA A 1 129 ? -5.767 -6.496 4.725 1.00 97.31 129 ALA A CA 1
ATOM 994 C C . ALA A 1 129 ? -7.181 -6.279 5.292 1.00 97.31 129 ALA A C 1
ATOM 996 O O . ALA A 1 129 ? -7.636 -7.085 6.099 1.00 97.31 129 ALA A O 1
ATOM 997 N N . CYS A 1 130 ? -7.904 -5.255 4.829 1.00 95.56 130 CYS A N 1
ATOM 998 C CA . CYS A 1 130 ? -9.300 -5.019 5.210 1.00 95.56 130 CYS A CA 1
ATOM 999 C C . CYS A 1 130 ? -10.248 -6.132 4.726 1.00 95.56 130 CYS A C 1
ATOM 1001 O O . CYS A 1 130 ? -11.214 -6.449 5.416 1.00 95.56 130 CYS A O 1
ATOM 1003 N N . LEU A 1 131 ? -9.966 -6.750 3.572 1.00 94.12 131 LEU A N 1
ATOM 1004 C CA . LEU A 1 131 ? -10.704 -7.929 3.100 1.00 94.12 131 LEU A CA 1
ATOM 1005 C C . LEU A 1 131 ? -10.376 -9.174 3.931 1.00 94.12 131 LEU A C 1
ATOM 1007 O O . LEU A 1 131 ? -11.268 -9.920 4.325 1.00 94.12 131 LEU A O 1
ATOM 1011 N N . LEU A 1 132 ? -9.089 -9.406 4.209 1.00 94.25 132 LEU A N 1
ATOM 1012 C CA . LEU A 1 132 ? -8.630 -10.571 4.975 1.00 94.25 132 LEU A CA 1
ATOM 1013 C C . LEU A 1 132 ? -9.104 -10.540 6.432 1.00 94.25 132 LEU A C 1
ATOM 1015 O O . LEU A 1 132 ? -9.370 -11.593 7.007 1.00 94.25 132 LEU A O 1
ATOM 1019 N N . SER A 1 133 ? -9.244 -9.350 7.020 1.00 93.50 133 SER A N 1
ATOM 1020 C CA . SER A 1 133 ? -9.754 -9.171 8.383 1.00 93.50 133 SER A CA 1
ATOM 1021 C C . SER A 1 133 ? -11.248 -9.474 8.526 1.00 93.50 133 SER A C 1
ATOM 1023 O O . SER A 1 133 ? -11.744 -9.509 9.651 1.00 93.50 133 SER A O 1
ATOM 1025 N N . GLY A 1 134 ? -11.978 -9.673 7.422 1.00 89.50 134 GLY A N 1
ATOM 1026 C CA . GLY A 1 134 ? -13.428 -9.898 7.425 1.00 89.50 134 GLY A CA 1
ATOM 1027 C C . GLY A 1 134 ? -14.257 -8.659 7.791 1.00 89.50 134 GLY A C 1
ATOM 1028 O O . GLY A 1 134 ? -15.482 -8.720 7.784 1.00 89.50 134 GLY A O 1
ATOM 1029 N N . GLN A 1 135 ? -13.615 -7.520 8.077 1.00 87.19 135 GLN A N 1
ATOM 1030 C CA . GLN A 1 135 ? -14.298 -6.259 8.397 1.00 87.19 135 GLN A CA 1
ATOM 1031 C C . GLN A 1 135 ? -14.969 -5.649 7.157 1.00 87.19 135 GLN A C 1
ATOM 1033 O O . GLN A 1 135 ? -15.965 -4.929 7.264 1.00 87.19 135 GLN A O 1
ATOM 1038 N N . VAL A 1 136 ? -14.431 -5.957 5.971 1.00 88.06 136 VAL A N 1
ATOM 1039 C CA . VAL A 1 136 ? -14.932 -5.499 4.675 1.00 88.06 136 VAL A CA 1
ATOM 1040 C C . VAL A 1 136 ? -15.106 -6.690 3.738 1.00 88.06 136 VAL A C 1
ATOM 1042 O O . VAL A 1 136 ? -14.250 -7.565 3.653 1.00 88.06 136 VAL A O 1
ATOM 1045 N N . GLY A 1 137 ? -16.222 -6.721 3.016 1.00 81.88 137 GLY A N 1
ATOM 1046 C CA . GLY A 1 137 ? -16.544 -7.771 2.059 1.00 81.88 137 GLY A CA 1
ATOM 1047 C C . GLY A 1 137 ? -18.010 -7.714 1.643 1.00 81.88 137 GLY A C 1
ATOM 1048 O O . GLY A 1 137 ? -18.801 -6.943 2.196 1.00 81.88 137 GLY A O 1
ATOM 1049 N N . ASP A 1 138 ? -18.378 -8.542 0.668 1.00 70.06 138 ASP A N 1
ATOM 1050 C CA . ASP A 1 138 ? -19.772 -8.699 0.250 1.00 70.06 138 ASP A CA 1
ATOM 1051 C C . ASP A 1 138 ? -20.620 -9.311 1.372 1.00 70.06 138 ASP A C 1
ATOM 1053 O O . ASP A 1 138 ? -20.079 -9.849 2.337 1.00 70.06 138 ASP A O 1
ATOM 1057 N N . ARG A 1 139 ? -21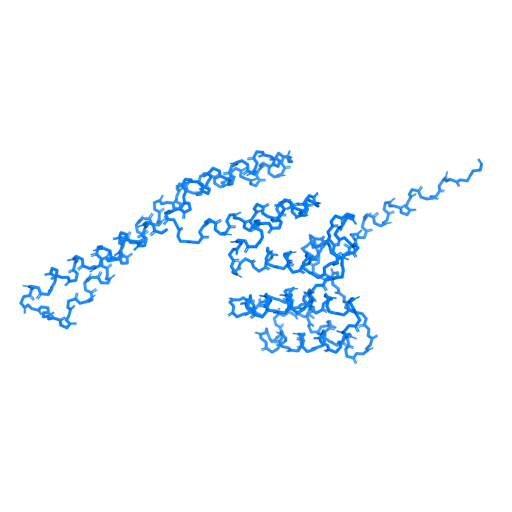.959 -9.292 1.262 1.00 59.41 139 ARG A N 1
ATOM 1058 C CA . ARG A 1 139 ? -22.844 -9.918 2.276 1.00 59.41 139 ARG A CA 1
ATOM 1059 C C . ARG A 1 139 ? -22.429 -11.356 2.614 1.00 59.41 139 ARG A C 1
ATOM 1061 O O . ARG A 1 139 ? -22.462 -11.722 3.773 1.00 59.41 139 ARG A O 1
ATOM 1068 N N . LYS A 1 140 ? -21.961 -12.127 1.625 1.00 54.69 140 LYS A N 1
ATOM 1069 C CA . LYS A 1 140 ? -21.454 -13.502 1.810 1.00 54.69 140 LYS A CA 1
ATOM 1070 C C . LYS A 1 140 ? -20.066 -13.582 2.472 1.00 54.69 140 LYS A C 1
ATOM 1072 O O . LYS A 1 140 ? -19.668 -14.646 2.937 1.00 54.69 140 LYS A O 1
ATOM 1077 N N . GLY A 1 141 ? -19.295 -12.495 2.440 1.00 51.41 141 GLY A N 1
ATOM 1078 C CA . GLY A 1 141 ? -17.958 -12.378 3.026 1.00 51.41 141 GLY A CA 1
ATOM 1079 C C . GLY A 1 141 ? -17.957 -11.752 4.421 1.00 51.41 141 GLY A C 1
ATOM 1080 O O . GLY A 1 141 ? -17.119 -12.122 5.233 1.00 51.41 141 GLY A O 1
ATOM 1081 N N . LYS A 1 142 ? -18.919 -10.872 4.723 1.00 53.88 142 LYS A N 1
ATOM 1082 C CA . LYS A 1 142 ? -19.069 -10.205 6.028 1.00 53.88 142 LYS A CA 1
ATOM 1083 C C . LYS A 1 142 ? -19.388 -11.178 7.173 1.00 53.88 142 LYS A C 1
ATOM 1085 O O . LYS A 1 142 ? -19.089 -10.885 8.324 1.00 53.88 142 LYS A O 1
ATOM 1090 N N . ASP A 1 143 ? -19.933 -12.346 6.832 1.00 51.31 143 ASP A N 1
ATOM 1091 C CA . ASP A 1 143 ? -20.221 -13.442 7.765 1.00 51.31 143 ASP A CA 1
ATOM 1092 C C . ASP A 1 143 ? -19.006 -14.363 8.004 1.00 51.31 143 ASP A C 1
ATOM 1094 O O . ASP A 1 143 ? -19.060 -15.273 8.834 1.00 51.31 143 ASP A O 1
ATOM 1098 N N . LYS A 1 144 ? -17.887 -14.162 7.287 1.00 61.34 144 LYS A N 1
ATOM 1099 C CA . LYS A 1 144 ? -16.668 -14.953 7.485 1.00 61.34 144 LYS A CA 1
ATOM 1100 C C . LYS A 1 144 ? -15.833 -14.352 8.607 1.00 61.34 144 LYS A C 1
ATOM 1102 O O . LYS A 1 144 ? -15.437 -13.190 8.555 1.00 61.34 144 LYS A O 1
ATOM 1107 N N . LYS A 1 145 ? -15.490 -15.187 9.591 1.00 73.00 145 LYS A N 1
ATOM 1108 C CA . LYS A 1 145 ? -14.480 -14.867 10.603 1.00 73.00 145 LYS A CA 1
ATOM 1109 C C . LYS A 1 145 ? -13.163 -14.556 9.880 1.00 73.00 145 LYS A C 1
ATOM 1111 O O . LYS A 1 145 ? -12.606 -15.431 9.221 1.00 73.00 145 LYS A O 1
ATOM 1116 N N . GLY A 1 146 ? -12.719 -13.304 9.946 1.00 85.00 146 GLY A N 1
ATOM 1117 C CA . GLY A 1 146 ? -11.480 -12.872 9.309 1.00 85.00 146 GLY A CA 1
ATOM 1118 C C . GLY A 1 146 ? -10.238 -13.543 9.888 1.00 85.00 146 GLY A C 1
ATOM 1119 O O . GLY A 1 146 ? -10.248 -14.035 11.017 1.00 85.00 146 GLY A O 1
ATOM 1120 N N . ASP A 1 147 ? -9.151 -13.529 9.119 1.00 92.94 147 ASP A N 1
ATOM 1121 C CA . ASP A 1 147 ? -7.847 -14.059 9.519 1.00 92.94 147 ASP A CA 1
ATOM 1122 C C . ASP A 1 147 ? -6.887 -12.902 9.840 1.00 92.94 147 ASP A C 1
ATOM 1124 O O . ASP A 1 147 ? -6.132 -12.419 8.991 1.00 92.94 147 ASP A O 1
ATOM 1128 N N . LEU A 1 148 ? -6.907 -12.452 11.099 1.00 95.19 148 LEU A N 1
ATOM 1129 C CA . LEU A 1 148 ? -5.990 -11.416 11.586 1.00 95.19 148 LEU A CA 1
ATOM 1130 C C . LEU A 1 148 ? -4.521 -11.864 11.568 1.00 95.19 148 LEU A C 1
ATOM 1132 O O . LEU A 1 148 ? -3.629 -11.028 11.441 1.00 95.19 148 LEU A O 1
ATOM 1136 N N . ALA A 1 149 ? -4.243 -13.170 11.621 1.00 96.62 149 ALA A N 1
ATOM 1137 C CA . ALA A 1 149 ? -2.878 -13.665 11.485 1.00 96.62 149 ALA A CA 1
ATOM 1138 C C . ALA A 1 149 ? -2.378 -13.514 10.037 1.00 96.62 149 ALA A C 1
ATOM 1140 O O . ALA A 1 149 ? -1.206 -13.204 9.813 1.00 96.62 149 ALA A O 1
ATOM 1141 N N . ALA A 1 150 ? -3.248 -13.691 9.035 1.00 96.38 150 ALA A N 1
ATOM 1142 C CA . ALA A 1 150 ? -2.925 -13.367 7.644 1.00 96.38 150 ALA A CA 1
ATOM 1143 C C . ALA A 1 150 ? -2.710 -11.865 7.437 1.00 96.38 150 ALA A C 1
ATOM 1145 O O . ALA A 1 150 ? -1.786 -11.492 6.709 1.00 96.38 150 ALA A O 1
ATOM 1146 N N . VAL A 1 151 ? -3.509 -11.018 8.096 1.00 97.81 151 VAL A N 1
ATOM 1147 C CA . VAL A 1 151 ? -3.307 -9.560 8.108 1.00 97.81 151 VAL A CA 1
ATOM 1148 C C . VAL A 1 151 ? -1.925 -9.213 8.655 1.00 97.81 151 VAL A C 1
ATOM 1150 O O . VAL A 1 151 ? -1.183 -8.495 7.988 1.00 97.81 151 VAL A O 1
ATOM 1153 N N . ASP A 1 152 ? -1.538 -9.779 9.799 1.00 98.44 152 ASP A N 1
ATOM 1154 C CA . ASP A 1 152 ? -0.224 -9.537 10.401 1.00 98.44 152 ASP A CA 1
ATOM 1155 C C . ASP A 1 152 ? 0.912 -9.945 9.468 1.00 98.44 152 ASP A C 1
ATOM 1157 O O . ASP A 1 152 ? 1.775 -9.129 9.157 1.00 98.44 152 ASP A O 1
ATOM 1161 N N . ARG A 1 153 ? 0.870 -11.166 8.918 1.00 98.31 153 ARG A N 1
ATOM 1162 C CA . ARG A 1 153 ? 1.890 -11.640 7.964 1.00 98.31 153 ARG A CA 1
ATOM 1163 C C . ARG A 1 153 ? 2.004 -10.738 6.735 1.00 98.31 153 ARG A C 1
ATOM 1165 O O . ARG A 1 153 ? 3.107 -10.527 6.219 1.00 98.31 153 ARG A O 1
ATOM 1172 N N . LEU A 1 154 ? 0.872 -10.242 6.235 1.00 98.25 154 LEU A N 1
ATOM 1173 C CA . LEU A 1 154 ? 0.832 -9.340 5.091 1.00 98.25 154 LEU A CA 1
ATOM 1174 C C . LEU A 1 154 ? 1.459 -7.989 5.444 1.00 98.25 154 LEU A C 1
ATOM 1176 O O . LEU A 1 154 ? 2.368 -7.537 4.746 1.00 98.25 154 LEU A O 1
ATOM 1180 N N . LEU A 1 155 ? 0.992 -7.350 6.516 1.00 98.38 155 LEU A N 1
ATOM 1181 C CA . LEU A 1 155 ? 1.382 -5.988 6.861 1.00 98.38 155 LEU A CA 1
ATOM 1182 C C . LEU A 1 155 ? 2.788 -5.917 7.462 1.00 98.38 155 LEU A C 1
ATOM 1184 O O . LEU A 1 155 ? 3.515 -4.985 7.125 1.00 98.38 155 LEU A O 1
ATOM 1188 N N . ASP A 1 156 ? 3.252 -6.952 8.171 1.00 98.19 156 ASP A N 1
ATOM 1189 C CA . ASP A 1 156 ? 4.661 -7.111 8.561 1.00 98.19 156 ASP A CA 1
ATOM 1190 C C . ASP A 1 156 ? 5.599 -7.083 7.349 1.00 98.19 156 ASP A C 1
ATOM 1192 O O . ASP A 1 156 ? 6.714 -6.564 7.422 1.00 98.19 156 ASP A O 1
ATOM 1196 N N . ARG A 1 157 ? 5.175 -7.633 6.205 1.00 97.81 157 ARG A N 1
ATOM 1197 C CA . ARG A 1 157 ? 5.961 -7.563 4.968 1.00 97.81 157 ARG A CA 1
ATOM 1198 C C . ARG A 1 157 ? 5.925 -6.165 4.361 1.00 97.81 157 ARG A C 1
ATOM 1200 O O . ARG A 1 157 ? 6.957 -5.694 3.894 1.00 97.81 157 ARG A O 1
ATOM 1207 N N . VAL A 1 158 ? 4.764 -5.517 4.347 1.00 97.88 158 VAL A N 1
ATOM 1208 C CA . VAL A 1 158 ? 4.585 -4.180 3.755 1.00 97.88 158 VAL A CA 1
ATOM 1209 C C . VAL A 1 158 ? 5.423 -3.141 4.502 1.00 97.88 158 VAL A C 1
ATOM 1211 O O . VAL A 1 158 ? 6.199 -2.416 3.877 1.00 97.88 158 VAL A O 1
ATOM 1214 N N . VAL A 1 159 ? 5.365 -3.126 5.837 1.00 97.56 159 VAL A N 1
ATOM 1215 C CA . VAL A 1 159 ? 6.088 -2.139 6.659 1.00 97.56 159 VAL A CA 1
ATOM 1216 C C . VAL A 1 159 ? 7.610 -2.247 6.543 1.00 97.56 159 VAL A C 1
ATOM 1218 O O . VAL A 1 159 ? 8.293 -1.256 6.769 1.00 97.56 159 VAL A O 1
ATOM 1221 N N . LYS A 1 160 ? 8.168 -3.389 6.111 1.00 96.69 160 LYS A N 1
ATOM 1222 C CA . LYS A 1 160 ? 9.609 -3.499 5.798 1.00 96.69 160 LYS A CA 1
ATOM 1223 C C . LYS A 1 160 ? 10.031 -2.594 4.641 1.00 96.69 160 LYS A C 1
ATOM 1225 O O . LYS A 1 160 ? 11.175 -2.155 4.599 1.00 96.69 160 LYS A O 1
ATOM 1230 N N . TYR A 1 161 ? 9.129 -2.327 3.698 1.00 95.56 161 TYR A N 1
ATOM 1231 C CA . TYR A 1 161 ? 9.417 -1.504 2.522 1.00 95.56 161 TYR A CA 1
ATOM 1232 C C . TYR A 1 161 ? 8.834 -0.095 2.616 1.00 95.56 161 TYR A C 1
ATOM 1234 O O . TYR A 1 161 ? 9.363 0.820 1.988 1.00 95.56 161 TYR A O 1
ATOM 1242 N N . THR A 1 162 ? 7.755 0.086 3.379 1.00 95.12 162 THR A N 1
ATOM 1243 C CA . THR A 1 162 ? 7.082 1.379 3.562 1.00 95.12 162 THR A CA 1
ATOM 1244 C C . THR A 1 162 ? 6.817 1.671 5.045 1.00 95.12 162 THR A C 1
ATOM 1246 O O . THR A 1 162 ? 5.663 1.864 5.430 1.00 95.12 162 THR A O 1
ATOM 1249 N N . PRO A 1 163 ? 7.854 1.712 5.906 1.00 95.12 163 PRO A N 1
ATOM 1250 C CA . PRO A 1 163 ? 7.665 1.878 7.348 1.00 95.12 163 PRO A CA 1
ATOM 1251 C C . PRO A 1 163 ? 7.135 3.263 7.717 1.00 95.12 163 PRO A C 1
ATOM 1253 O O . PRO A 1 163 ? 6.496 3.410 8.749 1.00 95.12 163 PRO A O 1
ATOM 1256 N N . LYS A 1 164 ? 7.376 4.278 6.879 1.00 94.81 164 LYS A N 1
ATOM 1257 C CA . LYS A 1 164 ? 7.052 5.686 7.150 1.00 94.81 164 LYS A CA 1
ATOM 1258 C C . LYS A 1 164 ? 5.644 6.081 6.692 1.00 94.81 164 LYS A C 1
ATOM 1260 O O . LYS A 1 164 ? 5.475 7.094 6.025 1.00 94.81 164 LYS A O 1
ATOM 1265 N N . GLN A 1 165 ? 4.651 5.247 6.986 1.00 95.50 165 GLN A N 1
ATOM 1266 C CA . GLN A 1 165 ? 3.254 5.476 6.607 1.00 95.50 165 GLN A CA 1
ATOM 1267 C C . GLN A 1 165 ? 2.372 5.340 7.846 1.00 95.50 165 GLN A C 1
ATOM 1269 O O . GLN A 1 165 ? 2.027 4.232 8.242 1.00 95.50 165 GLN A O 1
ATOM 1274 N N . GLY A 1 166 ? 2.021 6.440 8.507 1.00 96.12 166 GLY A N 1
ATOM 1275 C CA . GLY A 1 166 ? 1.329 6.325 9.791 1.00 96.12 166 GLY A CA 1
ATOM 1276 C C . GLY A 1 166 ? -0.132 5.875 9.664 1.00 96.12 166 GLY A C 1
ATOM 1277 O O . GLY A 1 166 ? -0.591 5.093 10.493 1.00 96.12 166 GLY A O 1
ATOM 1278 N N . MET A 1 167 ? -0.812 6.192 8.552 1.00 96.25 167 MET A N 1
ATOM 1279 C CA . MET A 1 167 ? -2.111 5.591 8.198 1.00 96.25 167 MET A CA 1
ATOM 1280 C C . MET A 1 167 ? -2.047 4.057 8.137 1.00 96.25 167 MET A C 1
ATOM 1282 O O . MET A 1 167 ? -2.975 3.388 8.592 1.00 96.25 167 MET A O 1
ATOM 1286 N N . LEU A 1 168 ? -0.965 3.495 7.582 1.00 97.56 168 LEU A N 1
ATOM 1287 C CA . LEU A 1 168 ? -0.774 2.047 7.471 1.00 97.56 168 LEU A CA 1
ATOM 1288 C C . LEU A 1 168 ? -0.756 1.393 8.855 1.00 97.56 168 LEU A C 1
ATOM 1290 O O . LEU A 1 168 ? -1.503 0.447 9.097 1.00 97.56 168 LEU A O 1
ATOM 1294 N N . TRP A 1 169 ? 0.040 1.938 9.775 1.00 98.31 169 TRP A N 1
ATOM 1295 C CA . TRP A 1 169 ? 0.109 1.460 11.156 1.00 98.31 169 TRP A CA 1
ATOM 1296 C C . TRP A 1 169 ? -1.203 1.663 11.913 1.00 98.31 169 TRP A C 1
ATOM 1298 O O . TRP A 1 169 ? -1.681 0.740 12.569 1.00 98.31 169 TRP A O 1
ATOM 1308 N N . SER A 1 170 ? -1.813 2.843 11.796 1.00 98.06 170 SER A N 1
ATOM 1309 C CA . SER A 1 170 ? -3.064 3.167 12.487 1.00 98.06 170 SER A CA 1
ATOM 1310 C C . SER A 1 170 ? -4.233 2.304 12.014 1.00 98.06 170 SER A C 1
ATOM 1312 O O . SER A 1 170 ? -5.023 1.840 12.830 1.00 98.06 170 SER A O 1
ATOM 1314 N N . THR A 1 171 ? -4.327 2.030 10.712 1.00 98.00 171 THR A N 1
ATOM 1315 C CA . THR A 1 171 ? -5.365 1.149 10.157 1.00 98.00 171 THR A CA 1
ATOM 1316 C C . THR A 1 171 ? -5.129 -0.300 10.560 1.00 98.00 171 THR A C 1
ATOM 1318 O O . THR A 1 171 ? -6.069 -0.982 10.952 1.00 98.00 171 THR A O 1
ATOM 1321 N N . TRP A 1 172 ? -3.879 -0.769 10.530 1.00 98.38 172 TRP A N 1
ATOM 1322 C CA . TRP A 1 172 ? -3.542 -2.107 11.012 1.00 98.38 172 TRP A CA 1
ATOM 1323 C C . TRP A 1 172 ? -3.939 -2.296 12.481 1.00 98.38 172 TRP A C 1
ATOM 1325 O O . TRP A 1 172 ? -4.600 -3.274 12.826 1.00 98.38 172 TRP A O 1
ATOM 1335 N N . ALA A 1 173 ? -3.616 -1.325 13.335 1.00 98.38 173 ALA A N 1
ATOM 1336 C CA . ALA A 1 173 ? -4.030 -1.335 14.730 1.00 98.38 173 ALA A CA 1
ATOM 1337 C C . ALA A 1 173 ? -5.558 -1.293 14.882 1.00 98.38 173 ALA A C 1
ATOM 1339 O O . ALA A 1 173 ? -6.112 -2.017 15.706 1.00 98.38 173 ALA A O 1
ATOM 1340 N N . TRP A 1 174 ? -6.253 -0.501 14.061 1.00 97.88 174 TRP A N 1
ATOM 1341 C CA . TRP A 1 174 ? -7.716 -0.446 14.057 1.00 97.88 174 TRP A CA 1
ATOM 1342 C C . TRP A 1 174 ? -8.341 -1.813 13.745 1.00 97.88 174 TRP A C 1
ATOM 1344 O O . TRP A 1 174 ? -9.311 -2.195 14.399 1.00 97.88 174 TRP A O 1
ATOM 1354 N N . LEU A 1 175 ? -7.781 -2.578 12.798 1.00 97.00 175 LEU A N 1
ATOM 1355 C CA . LEU A 1 175 ? -8.279 -3.918 12.447 1.00 97.00 175 LEU A CA 1
ATOM 1356 C C . LEU A 1 175 ? -8.228 -4.892 13.636 1.00 97.00 175 LEU A C 1
ATOM 1358 O O . LEU A 1 175 ? -9.148 -5.685 13.808 1.00 97.00 175 LEU A O 1
ATOM 1362 N N . HIS A 1 176 ? -7.190 -4.810 14.473 1.00 97.12 176 HIS A N 1
ATOM 1363 C CA . HIS A 1 176 ? -7.075 -5.623 15.692 1.00 97.12 176 HIS A CA 1
ATOM 1364 C C . HIS A 1 176 ? -7.963 -5.118 16.821 1.00 97.12 176 HIS A C 1
ATOM 1366 O O . HIS A 1 176 ? -8.700 -5.892 17.428 1.00 97.12 176 HIS A O 1
ATOM 1372 N N . TRP A 1 177 ? -7.949 -3.808 17.066 1.00 97.19 177 TRP A N 1
ATOM 1373 C CA . TRP A 1 177 ? -8.754 -3.197 18.119 1.00 97.19 177 TRP A CA 1
ATOM 1374 C C . TRP A 1 177 ? -10.256 -3.427 17.901 1.00 97.19 177 TRP A C 1
ATOM 1376 O O . TRP A 1 177 ? -10.959 -3.808 18.834 1.00 97.19 177 TRP A O 1
ATOM 1386 N N . SER A 1 178 ? -10.746 -3.254 16.669 1.00 94.06 178 SER A N 1
ATOM 1387 C CA . SER A 1 178 ? -12.158 -3.487 16.317 1.00 94.06 178 SER A CA 1
ATOM 1388 C C . SER A 1 178 ? -12.579 -4.954 16.445 1.00 94.06 178 SER A C 1
ATOM 1390 O O . SER A 1 178 ? -13.754 -5.234 16.674 1.00 94.06 178 SER A O 1
ATOM 1392 N N . ALA A 1 179 ? -11.627 -5.885 16.359 1.00 92.81 179 ALA A N 1
ATOM 1393 C CA . ALA A 1 179 ? -11.838 -7.305 16.614 1.00 92.81 179 ALA A CA 1
ATOM 1394 C C . ALA A 1 179 ? -11.701 -7.693 18.101 1.00 92.81 179 ALA A C 1
ATOM 1396 O O . ALA A 1 179 ? -11.838 -8.869 18.436 1.00 92.81 179 ALA A O 1
ATOM 1397 N N . GLY A 1 180 ? -11.448 -6.725 18.989 1.00 94.12 180 GLY A N 1
ATOM 1398 C CA . GLY A 1 180 ? -11.337 -6.922 20.436 1.00 94.12 180 GLY A CA 1
ATOM 1399 C C . GLY A 1 180 ? -9.910 -7.100 20.963 1.00 94.12 180 GLY A C 1
ATOM 1400 O O . GLY A 1 180 ? -9.732 -7.205 22.174 1.00 94.12 180 GLY A O 1
ATOM 1401 N N . ASP A 1 181 ? -8.886 -7.085 20.105 1.00 95.94 181 ASP A N 1
ATOM 1402 C CA . ASP A 1 181 ? -7.484 -7.224 20.519 1.00 95.94 181 ASP A CA 1
ATOM 1403 C C . ASP A 1 181 ? -6.801 -5.854 20.676 1.00 95.94 181 ASP A C 1
ATOM 1405 O O . ASP A 1 181 ? -5.983 -5.406 19.864 1.00 95.94 181 ASP A O 1
ATOM 1409 N N . ALA A 1 182 ? -7.169 -5.144 21.746 1.00 96.62 182 ALA A N 1
ATOM 1410 C CA . ALA A 1 182 ? -6.596 -3.835 22.063 1.00 96.62 182 ALA A CA 1
ATOM 1411 C C . ALA A 1 182 ? -5.091 -3.909 22.374 1.00 96.62 182 ALA A C 1
ATOM 1413 O O . ALA A 1 182 ? -4.344 -2.991 22.028 1.00 96.62 182 ALA A O 1
ATOM 1414 N N . LYS A 1 183 ? -4.627 -5.010 22.980 1.00 97.88 183 LYS A N 1
ATOM 1415 C CA . LYS A 1 183 ? -3.213 -5.205 23.318 1.00 97.88 183 LYS A CA 1
ATOM 1416 C C . LYS A 1 183 ? -2.366 -5.250 22.052 1.00 97.88 183 LYS A C 1
ATOM 1418 O O . LYS A 1 183 ? -1.396 -4.499 21.936 1.00 97.88 183 LYS A O 1
ATOM 1423 N N . ARG A 1 184 ? -2.773 -6.059 21.070 1.00 98.00 184 ARG A N 1
ATOM 1424 C CA . ARG A 1 184 ? -2.079 -6.142 19.786 1.00 98.00 184 ARG A CA 1
ATOM 1425 C C . ARG A 1 184 ? -2.105 -4.818 19.031 1.00 98.00 184 ARG A C 1
ATOM 1427 O O . ARG A 1 184 ? -1.094 -4.415 18.457 1.00 98.00 184 ARG A O 1
ATOM 1434 N N . ALA A 1 185 ? -3.223 -4.099 19.077 1.00 98.44 185 ALA A N 1
ATOM 1435 C CA . ALA A 1 185 ? -3.324 -2.772 18.479 1.00 98.44 185 ALA A CA 1
ATOM 1436 C C . ALA A 1 185 ? -2.318 -1.769 19.085 1.00 98.44 185 ALA A C 1
ATOM 1438 O O . ALA A 1 185 ? -1.661 -1.040 18.338 1.00 98.44 185 ALA A O 1
ATOM 1439 N N . ILE A 1 186 ? -2.133 -1.767 20.412 1.00 98.56 186 ILE A N 1
ATOM 1440 C CA . ILE A 1 186 ? -1.120 -0.940 21.095 1.00 98.56 186 ILE A CA 1
ATOM 1441 C C . ILE A 1 186 ? 0.296 -1.323 20.643 1.00 98.56 186 ILE A C 1
ATOM 1443 O O . ILE A 1 186 ? 1.089 -0.437 20.324 1.00 98.56 186 ILE A O 1
ATOM 1447 N N . GLU A 1 187 ? 0.611 -2.620 20.557 1.00 98.50 187 GLU A N 1
ATOM 1448 C CA . GLU A 1 187 ? 1.918 -3.102 20.078 1.00 98.50 187 GLU A CA 1
ATOM 1449 C C . GLU A 1 187 ? 2.224 -2.612 18.654 1.00 98.50 187 GLU A C 1
ATOM 1451 O O . GLU A 1 187 ? 3.328 -2.137 18.372 1.00 98.50 187 GLU A O 1
ATOM 1456 N N . ILE A 1 188 ? 1.242 -2.693 17.752 1.00 98.56 188 ILE A N 1
ATOM 1457 C CA . ILE A 1 188 ? 1.366 -2.235 16.362 1.00 98.56 188 ILE A CA 1
ATOM 1458 C C . ILE A 1 188 ? 1.632 -0.726 16.311 1.00 98.56 188 ILE A C 1
ATOM 1460 O O . ILE A 1 188 ? 2.543 -0.285 15.607 1.00 98.56 188 ILE A O 1
ATOM 1464 N N . LEU A 1 189 ? 0.881 0.075 17.073 1.00 98.31 189 LEU A N 1
ATOM 1465 C CA . LEU A 1 189 ? 1.077 1.526 17.120 1.00 98.31 189 LEU A CA 1
ATOM 1466 C C . LEU A 1 189 ? 2.428 1.908 17.730 1.00 98.31 189 LEU A C 1
ATOM 1468 O O . LEU A 1 189 ? 3.084 2.816 17.224 1.00 98.31 189 LEU A O 1
ATOM 1472 N N . ALA A 1 190 ? 2.884 1.207 18.769 1.00 98.12 190 ALA A N 1
ATOM 1473 C CA . ALA A 1 190 ? 4.200 1.437 19.362 1.00 98.12 190 ALA A CA 1
ATOM 1474 C C . ALA A 1 190 ? 5.329 1.170 18.351 1.00 98.12 190 ALA A C 1
ATOM 1476 O O . ALA A 1 190 ? 6.242 1.988 18.210 1.00 98.12 190 ALA A O 1
ATOM 1477 N N . ARG A 1 191 ? 5.230 0.078 17.576 1.00 98.19 191 ARG A N 1
ATOM 1478 C CA . ARG A 1 191 ? 6.156 -0.219 16.466 1.00 98.19 191 ARG A CA 1
ATOM 1479 C C . ARG A 1 191 ? 6.130 0.870 15.395 1.00 98.19 191 ARG A C 1
ATOM 1481 O O . ARG A 1 191 ? 7.186 1.304 14.939 1.00 98.19 191 ARG A O 1
ATOM 1488 N N . GLY A 1 192 ? 4.940 1.334 15.019 1.00 97.50 192 GLY A N 1
ATOM 1489 C CA . GLY A 1 192 ? 4.780 2.435 14.072 1.00 97.50 192 GLY A CA 1
ATOM 1490 C C . GLY A 1 192 ? 5.413 3.733 14.569 1.00 97.50 192 GLY A C 1
ATOM 1491 O O . GLY A 1 192 ? 6.158 4.369 13.826 1.00 97.50 192 GLY A O 1
ATOM 1492 N N . LYS A 1 193 ? 5.212 4.087 15.844 1.00 96.81 193 LYS A N 1
ATOM 1493 C CA . LYS A 1 193 ? 5.825 5.271 16.462 1.00 96.81 193 LYS A CA 1
ATOM 1494 C C . LYS A 1 193 ? 7.350 5.183 16.451 1.00 96.81 193 LYS A C 1
ATOM 1496 O O . LYS A 1 193 ? 8.005 6.153 16.092 1.00 96.81 193 LYS A O 1
ATOM 1501 N N . ALA A 1 194 ? 7.918 4.018 16.761 1.00 96.56 194 ALA A N 1
ATOM 1502 C CA . ALA A 1 194 ? 9.364 3.811 16.679 1.00 96.56 194 ALA A CA 1
ATOM 1503 C C . ALA A 1 194 ? 9.907 3.986 15.246 1.00 96.56 194 ALA A C 1
ATOM 1505 O O . ALA A 1 194 ? 11.008 4.495 15.060 1.00 96.56 194 ALA A O 1
ATOM 1506 N N . ALA A 1 195 ? 9.133 3.599 14.226 1.00 95.56 195 ALA A N 1
ATOM 1507 C CA . ALA A 1 195 ? 9.533 3.712 12.825 1.00 95.56 195 ALA A CA 1
ATOM 1508 C C . ALA A 1 195 ? 9.364 5.126 12.228 1.00 95.56 195 ALA A C 1
ATOM 1510 O O . ALA A 1 195 ? 10.117 5.501 11.324 1.00 95.56 195 ALA A O 1
ATOM 1511 N N . LEU A 1 196 ? 8.370 5.896 12.686 1.00 93.69 196 LEU A N 1
ATOM 1512 C CA . LEU A 1 196 ? 8.058 7.239 12.174 1.00 93.69 196 LEU A CA 1
ATOM 1513 C C . LEU A 1 196 ? 8.620 8.385 13.024 1.00 93.69 196 LEU A C 1
ATOM 1515 O O . LEU A 1 196 ? 8.771 9.492 12.506 1.00 93.69 196 LEU A O 1
ATOM 1519 N N . GLY A 1 197 ? 8.900 8.154 14.306 1.00 90.44 197 GLY A N 1
ATOM 1520 C CA . GLY A 1 197 ? 9.122 9.231 15.267 1.00 90.44 197 GLY A CA 1
ATOM 1521 C C . GLY A 1 197 ? 7.892 10.140 15.360 1.00 90.44 197 GLY A C 1
ATOM 1522 O O . GLY A 1 197 ? 6.758 9.666 15.403 1.00 90.44 197 GLY A O 1
ATOM 1523 N N . GLU A 1 198 ? 8.120 11.451 15.321 1.00 88.81 198 GLU A N 1
ATOM 1524 C CA . GLU A 1 198 ? 7.072 12.480 15.419 1.00 88.81 198 GLU A CA 1
ATOM 1525 C C . GLU A 1 198 ? 6.441 12.849 14.059 1.00 88.81 198 GLU A C 1
ATOM 1527 O O . GLU A 1 198 ? 5.681 13.809 13.957 1.00 88.81 198 GLU A O 1
ATOM 1532 N N . ALA A 1 199 ? 6.744 12.101 12.990 1.00 90.50 199 ALA A N 1
ATOM 1533 C CA . ALA A 1 199 ? 6.287 12.425 11.635 1.00 90.50 199 ALA A CA 1
ATOM 1534 C C . ALA A 1 199 ? 4.771 12.254 11.416 1.00 90.50 199 ALA A C 1
ATOM 1536 O O . ALA A 1 199 ? 4.241 12.795 10.447 1.00 90.50 199 ALA A O 1
ATOM 1537 N N . ASP A 1 200 ? 4.075 11.502 12.278 1.00 93.38 200 ASP A N 1
ATOM 1538 C CA . ASP A 1 200 ? 2.615 11.372 12.233 1.00 93.38 200 ASP A CA 1
ATOM 1539 C C . ASP A 1 200 ? 1.989 11.590 13.629 1.00 93.38 200 ASP A C 1
ATOM 1541 O O . ASP A 1 200 ? 1.960 10.665 14.453 1.00 93.38 200 ASP A O 1
ATOM 1545 N N . PRO A 1 201 ? 1.435 12.787 13.900 1.00 93.88 201 PRO A N 1
ATOM 1546 C CA . PRO A 1 201 ? 0.791 13.083 15.176 1.00 93.88 201 PRO A CA 1
ATOM 1547 C C . PRO A 1 201 ? -0.515 12.299 15.390 1.00 93.88 201 PRO A C 1
ATOM 1549 O O . PRO A 1 201 ? -0.906 12.069 16.537 1.00 93.88 201 PRO A O 1
ATOM 1552 N N . HIS A 1 202 ? -1.196 11.847 14.329 1.00 95.31 202 HIS A N 1
ATOM 1553 C CA . HIS A 1 202 ? -2.413 11.039 14.457 1.00 95.31 202 HIS A CA 1
ATOM 1554 C C . HIS A 1 202 ? -2.099 9.649 15.008 1.00 95.31 202 HIS A C 1
ATOM 1556 O O . HIS A 1 202 ? -2.829 9.148 15.864 1.00 95.31 202 HIS A O 1
ATOM 1562 N N . LEU A 1 203 ? -0.986 9.052 14.575 1.00 96.75 203 LEU A N 1
ATOM 1563 C CA . LEU A 1 203 ? -0.513 7.773 15.100 1.00 96.75 203 LEU A CA 1
ATOM 1564 C C . LEU A 1 203 ? -0.201 7.878 16.598 1.00 96.75 203 LEU A C 1
ATOM 1566 O O . LEU A 1 203 ? -0.668 7.050 17.384 1.00 96.75 203 LEU A O 1
ATOM 1570 N N . ALA A 1 204 ? 0.534 8.915 17.010 1.00 95.44 204 ALA A N 1
ATOM 1571 C CA . ALA A 1 204 ? 0.853 9.148 18.419 1.00 95.44 204 ALA A CA 1
ATOM 1572 C C . ALA A 1 204 ? -0.413 9.366 19.268 1.00 95.44 204 ALA A C 1
ATOM 1574 O O . ALA A 1 204 ? -0.543 8.792 20.351 1.00 95.44 204 ALA A O 1
ATOM 1575 N N . ALA A 1 205 ? -1.379 10.132 18.753 1.00 96.31 205 ALA A N 1
ATOM 1576 C CA . ALA A 1 205 ? -2.663 10.345 19.412 1.00 96.31 205 ALA A CA 1
ATOM 1577 C C . ALA A 1 205 ? -3.487 9.052 19.534 1.00 96.31 205 ALA A C 1
ATOM 1579 O O . ALA A 1 205 ? -4.132 8.835 20.561 1.00 96.31 205 ALA A O 1
ATOM 1580 N N . ASN A 1 206 ? -3.459 8.180 18.521 1.00 97.50 206 ASN A N 1
ATOM 1581 C CA . ASN A 1 206 ? -4.118 6.874 18.564 1.00 97.50 206 ASN A CA 1
ATOM 1582 C C . ASN A 1 206 ? -3.481 5.944 19.600 1.00 97.50 206 ASN A C 1
ATOM 1584 O O . ASN A 1 206 ? -4.208 5.274 20.331 1.00 97.50 206 ASN A O 1
ATOM 1588 N N . LEU A 1 207 ? -2.147 5.931 19.697 1.00 97.69 207 LEU A N 1
ATOM 1589 C CA . LEU A 1 207 ? -1.437 5.134 20.699 1.00 97.69 207 LEU A CA 1
ATOM 1590 C C . LEU A 1 207 ? -1.839 5.567 22.109 1.00 97.69 207 LEU A C 1
ATOM 1592 O O . LEU A 1 207 ? -2.248 4.736 22.916 1.00 97.69 207 LEU A O 1
ATOM 1596 N N . LEU A 1 208 ? -1.799 6.876 22.370 1.00 97.00 208 LEU A N 1
ATOM 1597 C CA . LEU A 1 208 ? -2.209 7.435 23.654 1.00 97.00 208 LEU A CA 1
ATOM 1598 C C . LEU A 1 208 ? -3.690 7.157 23.947 1.00 97.00 208 LEU A C 1
ATOM 1600 O O . LEU A 1 208 ? -4.050 6.904 25.091 1.00 97.00 208 LEU A O 1
ATOM 1604 N N . ALA A 1 209 ? -4.565 7.202 22.938 1.00 97.19 209 ALA A N 1
ATOM 1605 C CA . ALA A 1 209 ? -5.975 6.876 23.121 1.00 97.19 209 ALA A CA 1
ATOM 1606 C C . ALA A 1 209 ? -6.151 5.427 23.595 1.00 97.19 209 ALA A C 1
ATOM 1608 O O . ALA A 1 209 ? -6.788 5.219 24.625 1.00 97.19 209 ALA A O 1
ATOM 1609 N N . LEU A 1 210 ? -5.534 4.459 22.909 1.00 97.50 210 LEU A N 1
ATOM 1610 C CA . LEU A 1 210 ? -5.642 3.048 23.283 1.00 97.50 210 LEU A CA 1
ATOM 1611 C C . LEU A 1 210 ? -5.027 2.747 24.653 1.00 97.50 210 LEU A C 1
ATOM 1613 O O . LEU A 1 210 ? -5.603 1.978 25.409 1.00 97.50 210 LEU A O 1
ATOM 1617 N N . GLN A 1 211 ? -3.902 3.381 25.000 1.00 97.00 211 GLN A N 1
ATOM 1618 C CA . GLN A 1 211 ? -3.284 3.246 26.328 1.00 97.00 211 GLN A CA 1
ATOM 1619 C C . GLN A 1 211 ? -4.167 3.770 27.470 1.00 97.00 211 GLN A C 1
ATOM 1621 O O . GLN A 1 211 ? -3.961 3.393 28.616 1.00 97.00 211 GLN A O 1
ATOM 1626 N N . ASN A 1 212 ? -5.129 4.642 27.162 1.00 97.25 212 ASN A N 1
ATOM 1627 C CA . ASN A 1 212 ? -6.106 5.174 28.109 1.00 97.25 212 ASN A CA 1
ATOM 1628 C C . ASN A 1 212 ? -7.495 4.535 27.928 1.00 97.25 212 ASN A C 1
ATOM 1630 O O . ASN A 1 212 ? -8.500 5.185 28.223 1.00 97.25 212 ASN A O 1
ATOM 1634 N N . ASP A 1 213 ? -7.562 3.330 27.352 1.00 95.25 213 ASP A N 1
ATOM 1635 C CA . ASP A 1 213 ? -8.799 2.581 27.089 1.00 95.25 213 ASP A CA 1
ATOM 1636 C C . ASP A 1 213 ? -9.840 3.351 26.251 1.00 95.25 213 ASP A C 1
ATOM 1638 O O . ASP A 1 213 ? -11.052 3.139 26.333 1.00 95.25 213 ASP A O 1
ATOM 1642 N N . LYS A 1 214 ? -9.375 4.271 25.397 1.00 96.25 214 LYS A N 1
ATOM 1643 C CA . LYS A 1 214 ? -10.209 5.036 24.460 1.00 96.25 214 LYS A CA 1
ATOM 1644 C C . LYS A 1 214 ? -10.036 4.501 23.046 1.00 96.25 214 LYS A C 1
ATOM 1646 O O . LYS A 1 214 ? -8.955 4.097 22.642 1.00 96.25 214 LYS A O 1
ATOM 1651 N N . LYS A 1 215 ? -11.101 4.583 22.247 1.00 94.12 215 LYS A N 1
ATOM 1652 C CA . LYS A 1 215 ? -11.073 4.201 20.825 1.00 94.12 215 LYS A CA 1
ATOM 1653 C C . LYS A 1 215 ? -10.084 5.026 19.992 1.00 94.12 215 LYS A C 1
ATOM 1655 O O . LYS A 1 215 ? -9.876 6.213 20.270 1.00 94.12 215 LYS A O 1
ATOM 1660 N N . LEU A 1 216 ? -9.582 4.430 18.906 1.00 94.50 216 LEU A N 1
ATOM 1661 C CA . LEU A 1 216 ? -8.795 5.144 17.895 1.00 94.50 216 LEU A CA 1
ATOM 1662 C C . LEU A 1 216 ? -9.616 6.276 17.255 1.00 94.50 216 LEU A C 1
ATOM 1664 O O . LEU A 1 216 ? -10.837 6.190 17.092 1.00 94.50 216 LEU A O 1
ATOM 1668 N N . LYS A 1 217 ? -8.930 7.349 16.860 1.00 93.75 217 LYS A N 1
ATOM 1669 C CA . LYS A 1 217 ? -9.503 8.542 16.228 1.00 93.75 217 LYS A CA 1
ATOM 1670 C C . LYS A 1 217 ? -9.028 8.652 14.781 1.00 93.75 217 LYS A C 1
ATOM 1672 O O . LYS A 1 217 ? -8.238 9.523 14.430 1.00 93.75 217 LYS A O 1
ATOM 1677 N N . MET A 1 218 ? -9.566 7.796 13.919 1.00 95.56 218 MET A N 1
ATOM 1678 C CA . MET A 1 218 ? -9.124 7.692 12.522 1.00 95.56 218 MET A CA 1
ATOM 1679 C C . MET A 1 218 ? -9.573 8.849 11.620 1.00 95.56 218 MET A C 1
ATOM 1681 O O . MET A 1 218 ? -8.974 9.086 10.576 1.00 95.56 218 MET A O 1
ATOM 1685 N N . LYS A 1 219 ? -10.568 9.637 12.048 1.00 92.44 219 LYS A N 1
ATOM 1686 C CA . LYS A 1 219 ? -11.090 10.785 11.284 1.00 92.44 219 LYS A CA 1
ATOM 1687 C C . LYS A 1 219 ? -10.030 11.825 10.907 1.00 92.44 219 LYS A C 1
ATOM 1689 O O . LYS A 1 219 ? -10.221 12.522 9.918 1.00 92.44 219 LYS A O 1
ATOM 1694 N N . GLY A 1 220 ? -8.943 11.932 11.679 1.00 90.81 220 GLY A N 1
ATOM 1695 C CA . GLY A 1 220 ? -7.838 12.852 11.383 1.00 90.81 220 GLY A CA 1
ATOM 1696 C C . GLY A 1 220 ? -7.169 12.583 10.035 1.00 90.81 220 GLY A C 1
ATOM 1697 O O . GLY A 1 220 ? -6.647 13.502 9.420 1.00 90.81 220 GLY A O 1
ATOM 1698 N N . TYR A 1 221 ? -7.271 11.354 9.528 1.00 93.88 221 TYR A N 1
ATOM 1699 C CA . TYR A 1 221 ? -6.709 10.977 8.241 1.00 93.88 221 TYR A CA 1
ATOM 1700 C C . TYR A 1 221 ? -7.586 11.316 7.013 1.00 93.88 221 TYR A C 1
ATOM 1702 O O . TYR A 1 221 ? -7.165 11.085 5.877 1.00 93.88 221 TYR A O 1
ATOM 1710 N N . GLY A 1 222 ? -8.792 11.863 7.209 1.00 92.19 222 GLY A N 1
ATOM 1711 C CA . GLY A 1 222 ? -9.633 12.389 6.126 1.00 92.19 222 GLY A CA 1
ATOM 1712 C C . GLY A 1 222 ? -10.168 11.342 5.139 1.00 92.19 222 GLY A C 1
ATOM 1713 O O . GLY A 1 222 ? -10.408 10.192 5.498 1.00 92.19 222 GLY A O 1
ATOM 1714 N N . GLU A 1 223 ? -10.374 11.751 3.882 1.00 89.44 223 GLU A N 1
ATOM 1715 C CA . GLU A 1 223 ? -10.992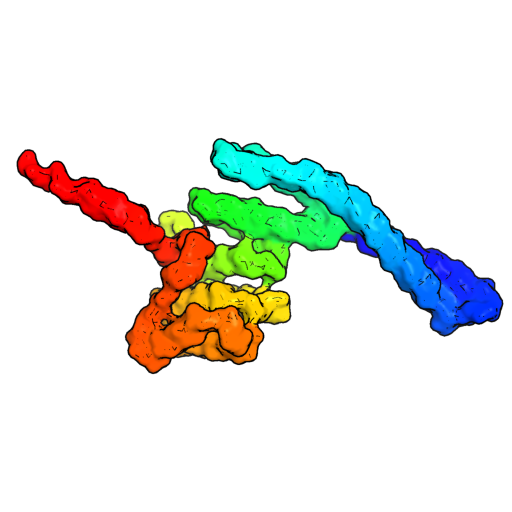 10.926 2.824 1.00 89.44 223 GLU A CA 1
ATOM 1716 C C . GLU A 1 223 ? -10.288 9.585 2.594 1.00 89.44 223 GLU A C 1
ATOM 1718 O O . GLU A 1 223 ? -10.938 8.558 2.393 1.00 89.44 223 GLU A O 1
ATOM 1723 N N . SER A 1 224 ? -8.959 9.566 2.707 1.00 90.94 224 SER A N 1
ATOM 1724 C CA . SER A 1 224 ? -8.159 8.350 2.548 1.00 90.94 224 SER A CA 1
ATOM 1725 C C . SER A 1 224 ? -8.520 7.263 3.565 1.00 90.94 224 SER A C 1
ATOM 1727 O O . SER A 1 224 ? -8.352 6.086 3.270 1.00 90.94 224 SER A O 1
ATOM 1729 N N . TRP A 1 225 ? -9.029 7.624 4.749 1.00 94.69 225 TRP A N 1
ATOM 1730 C CA . TRP A 1 225 ? -9.511 6.650 5.733 1.00 94.69 225 TRP A CA 1
ATOM 1731 C C . TRP A 1 225 ? -10.825 6.005 5.286 1.00 94.69 225 TRP A C 1
ATOM 1733 O O . TRP A 1 225 ? -10.981 4.784 5.319 1.00 94.69 225 TRP A O 1
ATOM 1743 N N . TYR A 1 226 ? -11.768 6.819 4.816 1.00 93.06 226 TYR A N 1
ATOM 1744 C CA . TYR A 1 226 ? -13.090 6.344 4.405 1.00 93.06 226 TYR A CA 1
ATOM 1745 C C . TYR A 1 226 ? -13.046 5.499 3.125 1.00 93.06 226 TYR A C 1
ATOM 1747 O O . TYR A 1 226 ? -13.924 4.655 2.917 1.00 93.06 226 TYR A O 1
ATOM 1755 N N . ALA A 1 227 ? -11.990 5.654 2.320 1.00 92.31 227 ALA A N 1
ATOM 1756 C CA . ALA A 1 227 ? -11.680 4.779 1.194 1.00 92.31 227 ALA A CA 1
ATOM 1757 C C . ALA A 1 227 ? -11.538 3.299 1.601 1.00 92.31 227 ALA A C 1
ATOM 1759 O O . ALA A 1 227 ? -11.829 2.422 0.796 1.00 92.31 227 ALA A O 1
ATOM 1760 N N . PHE A 1 228 ? -11.168 2.995 2.853 1.00 95.00 228 PHE A N 1
ATOM 1761 C CA . PHE A 1 228 ? -11.080 1.613 3.338 1.00 95.00 228 PHE A CA 1
ATOM 1762 C C . PHE A 1 228 ? -12.430 1.000 3.716 1.00 95.00 228 PHE A C 1
ATOM 1764 O O . PHE A 1 228 ? -12.479 -0.193 3.989 1.00 95.00 228 PHE A O 1
ATOM 1771 N N . HIS A 1 229 ? -13.529 1.761 3.722 1.00 92.19 229 HIS A N 1
ATOM 1772 C CA . HIS A 1 229 ? -14.878 1.276 4.061 1.00 92.19 229 HIS A CA 1
ATOM 1773 C C . HIS A 1 229 ? -15.043 0.688 5.478 1.00 92.19 229 HIS A C 1
ATOM 1775 O O . HIS A 1 229 ? -16.055 0.045 5.757 1.00 92.19 229 HIS A O 1
ATOM 1781 N N . LEU A 1 230 ? -14.089 0.943 6.377 1.00 91.19 230 LEU A N 1
ATOM 1782 C CA . LEU A 1 230 ? -14.118 0.495 7.775 1.00 91.19 230 LEU A CA 1
ATOM 1783 C C . LEU A 1 230 ? -15.061 1.343 8.643 1.00 91.19 230 LEU A C 1
ATOM 1785 O O . LEU A 1 230 ? -15.687 0.842 9.573 1.00 91.19 230 LEU A O 1
ATOM 1789 N N . GLU A 1 231 ? -15.216 2.623 8.303 1.00 89.31 231 GLU A N 1
ATOM 1790 C CA . GLU A 1 231 ? -16.155 3.544 8.942 1.00 89.31 231 GLU A CA 1
ATOM 1791 C C . GLU A 1 231 ? -16.953 4.316 7.881 1.00 89.31 231 GLU A C 1
ATOM 1793 O O . GLU A 1 231 ? -16.494 4.531 6.757 1.00 89.31 231 GLU A O 1
ATOM 1798 N N . GLN A 1 232 ? -18.169 4.746 8.227 1.00 82.25 232 GLN A N 1
ATOM 1799 C CA . GLN A 1 232 ? -18.991 5.564 7.333 1.00 82.25 232 GLN A CA 1
ATOM 1800 C C . GLN A 1 232 ? -18.583 7.039 7.387 1.00 82.25 232 GLN A C 1
ATOM 1802 O O . GLN A 1 232 ? -18.347 7.595 8.461 1.00 82.25 232 GLN A O 1
ATOM 1807 N N . HIS A 1 233 ? -18.586 7.692 6.223 1.00 81.50 233 HIS A N 1
ATOM 1808 C CA . HIS A 1 233 ? -18.323 9.123 6.127 1.00 81.50 233 HIS A CA 1
ATOM 1809 C C . HIS A 1 233 ? -19.416 9.939 6.862 1.00 81.50 233 HIS A C 1
ATOM 1811 O O . HIS A 1 233 ? -20.609 9.677 6.657 1.00 81.50 233 HIS A O 1
ATOM 1817 N N . PRO A 1 234 ? -19.068 10.963 7.671 1.00 78.88 234 PRO A N 1
ATOM 1818 C CA . PRO A 1 234 ? -20.032 11.751 8.443 1.00 78.88 234 PRO A CA 1
ATOM 1819 C C . PRO A 1 234 ? -21.159 12.372 7.610 1.00 78.88 234 PRO A C 1
ATOM 1821 O O . PRO A 1 234 ? -22.304 12.368 8.053 1.00 78.88 234 PRO A O 1
ATOM 1824 N N . ALA A 1 235 ? -20.865 12.849 6.397 1.00 78.31 235 ALA A N 1
ATOM 1825 C CA . ALA A 1 235 ? -21.879 13.412 5.499 1.00 78.31 235 ALA A CA 1
ATOM 1826 C C . ALA A 1 235 ? -22.937 12.374 5.080 1.00 78.31 235 ALA A C 1
ATOM 1828 O O . ALA A 1 235 ? -24.118 12.697 4.991 1.00 78.31 235 ALA A O 1
ATOM 1829 N N . VAL A 1 236 ? -22.539 11.107 4.901 1.00 77.88 236 VAL A N 1
ATOM 1830 C CA . VAL A 1 236 ? -23.477 10.012 4.606 1.00 77.88 236 VAL A CA 1
ATOM 1831 C C . VAL A 1 236 ? -24.356 9.739 5.825 1.00 77.88 236 VAL A C 1
ATOM 1833 O O . VAL A 1 236 ? -25.571 9.614 5.690 1.00 77.88 236 VAL A O 1
ATOM 1836 N N . MET A 1 237 ? -23.771 9.730 7.028 1.00 76.38 237 MET A N 1
ATOM 1837 C CA . MET A 1 237 ? -24.534 9.569 8.270 1.00 76.38 237 MET A CA 1
ATOM 1838 C C . MET A 1 237 ? -25.521 10.726 8.499 1.00 76.38 237 MET A C 1
ATOM 1840 O O . MET A 1 237 ? -26.632 10.502 8.975 1.00 76.38 237 MET A O 1
ATOM 1844 N N . GLN A 1 238 ? -25.140 11.964 8.169 1.00 75.56 238 GLN A N 1
ATOM 1845 C CA . GLN A 1 238 ? -26.008 13.141 8.277 1.00 75.56 238 GLN A CA 1
ATOM 1846 C C . GLN A 1 238 ? -27.151 13.105 7.260 1.00 75.56 238 GLN A C 1
ATOM 1848 O O . GLN A 1 238 ? -28.292 13.339 7.649 1.00 75.56 238 GLN A O 1
ATOM 1853 N N . ALA A 1 239 ? -26.885 12.745 6.001 1.00 73.81 239 ALA A N 1
ATOM 1854 C CA . ALA A 1 239 ? -27.921 12.583 4.980 1.00 73.81 239 ALA A CA 1
ATOM 1855 C C . ALA A 1 239 ? -28.930 11.483 5.358 1.00 73.81 239 ALA A C 1
ATOM 1857 O O . ALA A 1 239 ? -30.140 11.679 5.258 1.00 73.81 239 ALA A O 1
ATOM 1858 N N . GLN A 1 240 ? -28.443 10.356 5.888 1.00 71.94 240 GLN A N 1
ATOM 1859 C CA . GLN A 1 240 ? -29.300 9.280 6.393 1.00 71.94 240 GLN A CA 1
ATOM 1860 C C . GLN A 1 240 ? -30.164 9.731 7.576 1.00 71.94 240 GLN A C 1
ATOM 1862 O O . GLN A 1 240 ? -31.326 9.354 7.640 1.00 71.94 240 GLN A O 1
ATOM 1867 N N . ARG A 1 241 ? -29.631 10.557 8.489 1.00 64.88 241 ARG A N 1
ATOM 1868 C CA . ARG A 1 241 ? -30.379 11.106 9.637 1.00 64.88 241 ARG A CA 1
ATOM 1869 C C . ARG A 1 241 ? -31.348 12.229 9.249 1.00 64.88 241 ARG A C 1
ATOM 1871 O O . ARG A 1 241 ? -32.396 12.355 9.876 1.00 64.88 241 ARG A O 1
ATOM 1878 N N . GLY A 1 242 ? -31.026 13.022 8.227 1.00 58.59 242 GLY A N 1
ATOM 1879 C CA . GLY A 1 242 ? -31.889 14.079 7.688 1.00 58.59 242 GLY A CA 1
ATOM 1880 C C . GLY A 1 242 ? -33.180 13.536 7.072 1.00 58.59 242 GLY A C 1
ATOM 1881 O O . GLY A 1 242 ? -34.244 14.115 7.281 1.00 58.59 242 GLY A O 1
ATOM 1882 N N . ASN A 1 243 ? -33.115 12.363 6.432 1.00 56.06 243 ASN A N 1
ATOM 1883 C CA . ASN A 1 243 ? -34.280 11.678 5.859 1.00 56.06 243 ASN A CA 1
ATOM 1884 C C . ASN A 1 243 ? -35.232 11.047 6.896 1.00 56.06 243 ASN A C 1
ATOM 1886 O O . ASN A 1 243 ? -36.303 10.577 6.525 1.00 56.06 243 ASN A O 1
ATOM 1890 N N . VAL A 1 244 ? -34.894 11.047 8.193 1.00 55.78 244 VAL A N 1
ATOM 1891 C CA . VAL A 1 244 ? -35.748 10.474 9.259 1.00 55.78 244 VAL A CA 1
ATOM 1892 C C . VAL A 1 244 ? -36.721 11.514 9.845 1.00 55.78 244 VAL A C 1
ATOM 1894 O O . VAL A 1 244 ? -37.603 11.162 10.624 1.00 55.78 244 VAL A O 1
ATOM 1897 N N . ARG A 1 245 ? -36.621 12.806 9.484 1.00 53.34 245 ARG A N 1
ATOM 1898 C CA . ARG A 1 245 ? -37.393 13.877 10.154 1.00 53.34 245 ARG A CA 1
ATOM 1899 C C . ARG A 1 245 ? -38.812 14.155 9.638 1.00 53.34 245 ARG A C 1
ATOM 1901 O O . ARG A 1 245 ? -39.473 14.987 10.246 1.00 53.34 245 ARG A O 1
ATOM 1908 N N . PHE A 1 246 ? -39.334 13.436 8.640 1.00 54.38 246 PHE A N 1
ATOM 1909 C CA . PHE A 1 246 ? -40.721 13.636 8.169 1.00 54.38 246 PHE A CA 1
ATOM 1910 C C . PHE A 1 246 ? -41.513 12.350 7.882 1.00 54.38 246 PHE A C 1
ATOM 1912 O O . PHE A 1 246 ? -42.471 12.369 7.122 1.00 54.38 246 PHE A O 1
ATOM 1919 N N . ALA A 1 247 ? -41.184 11.233 8.536 1.00 52.00 247 ALA A N 1
ATOM 1920 C CA . ALA A 1 247 ? -42.088 10.080 8.600 1.00 52.00 247 ALA A CA 1
ATOM 1921 C C . ALA A 1 247 ? -42.935 10.140 9.888 1.00 52.00 247 ALA A C 1
ATOM 1923 O O . ALA A 1 247 ? -42.792 9.308 10.781 1.00 52.00 247 ALA A O 1
ATOM 1924 N N . ARG A 1 248 ? -43.763 11.183 10.037 1.00 50.56 248 ARG A N 1
ATOM 1925 C CA . ARG A 1 248 ? -44.837 11.253 11.047 1.00 50.56 248 ARG A CA 1
ATOM 1926 C C . ARG A 1 248 ? -46.008 12.086 10.520 1.00 50.56 248 ARG A C 1
ATOM 1928 O O . ARG A 1 248 ? -45.965 13.308 10.629 1.00 50.56 248 ARG A O 1
ATOM 1935 N N . ARG A 1 249 ? -47.061 11.437 10.034 1.00 45.34 249 ARG A N 1
ATOM 1936 C CA . ARG A 1 249 ? -48.320 11.159 10.751 1.00 45.34 249 ARG A CA 1
ATOM 1937 C C . ARG A 1 249 ? -49.287 10.455 9.813 1.00 45.34 249 ARG A C 1
ATOM 1939 O O . ARG A 1 249 ? -49.307 10.836 8.627 1.00 45.34 249 ARG A O 1
#

Secondary structure (DSSP, 8-state):
-HHHHHHHHHHHHHHHHHHT-TTTHHHHTHHHHHHHHHHHHHHHHHHHHHHHHHHHTTHHHHHHTT-HHHHHHHHHHHHHHHTTTSTTHHHHHHHHHHHHHHHTT-HHHHHHHHHHS-TT-HHHHHHHHHHHTSSS--HHHHTS---HHHHHHHHHHHHHH----HHHHHHHHHHHHHTT-HHHHHHHHHHHHHHHGGG-HHHHHHHHHHHTT----GGGGTHHHHTTSSS--HHHHHHHHHTTTT---

Sequence (249 aa):
MFALIYALVAAALVGVGASFVPFIGPIGAPLPGLIAGVAVYILLVRRVNVRLQRDIGGIQALLMQKNIDGALATLQGIKQRYARWVFMLGAQIDGQIGAIHYMRKEFDAARPYLERAFVRNWDAKLMLACLLSGQVGDRKGKDKKGDLAAVDRLLDRVVKYTPKQGMLWSTWAWLHWSAGDAKRAIEILARGKAALGEADPHLAANLLALQNDKKLKMKGYGESWYAFHLEQHPAVMQAQRGNVRFARR

pLDDT: mean 87.61, std 11.44, range [45.34, 98.56]